Protein AF-A0A5J4WTI1-F1 (afdb_monomer)

InterPro domains:
  IPR036188 FAD/NAD(P)-binding domain superfamily [SSF51905] (43-117)
  IPR038884 Cilia- and flagella-associated protein 61 [PTHR21178] (52-198)

Radius of gyration: 22.86 Å; Cα contacts (8 Å, |Δi|>4): 244; chains: 1; bounding box: 38×46×85 Å

Foldseek 3Di:
DVVVVVVVVVVVVVVVVVVVVVVVVVVVVVVVVVCDQDVPRDPPPLLFPQALQVAAPVNVVVVPLVVQAAEDAFDFQDQDLVQQWTQTPVRDTDHAPAEEEEAEPPPVSVVVNCPDPPPPPPPPCCVSNYAYDHHSVSSVVVVCLQPQPPDPVRAHNDNDPQGAYEYEHDASRSVSVSSVVVSVNHSHRYYYHYHDDDPPPPVCCVRVCSNCVRVVVVVVVVPD

Structure (mmCIF, N/CA/C/O backbone):
data_AF-A0A5J4WTI1-F1
#
_entry.id   AF-A0A5J4WTI1-F1
#
loop_
_atom_site.group_PDB
_atom_site.id
_atom_site.type_symbol
_atom_site.label_atom_id
_atom_site.label_alt_id
_atom_site.label_comp_id
_atom_site.label_asym_id
_atom_site.label_entity_id
_atom_site.label_seq_id
_atom_site.pdbx_PDB_ins_code
_atom_site.Cartn_x
_atom_site.Cartn_y
_atom_site.Cartn_z
_atom_site.occupancy
_atom_site.B_iso_or_equiv
_atom_site.auth_seq_id
_atom_site.auth_comp_id
_atom_site.auth_asym_id
_atom_site.auth_atom_id
_atom_site.pdbx_PDB_model_num
ATOM 1 N N . MET A 1 1 ? -7.468 -1.102 63.800 1.00 55.72 1 MET A N 1
ATOM 2 C CA . MET A 1 1 ? -6.526 -1.456 62.708 1.00 55.72 1 MET A CA 1
ATOM 3 C C . MET A 1 1 ? -7.115 -1.406 61.289 1.00 55.72 1 MET A C 1
ATOM 5 O O . MET A 1 1 ? -6.365 -1.078 60.384 1.00 55.72 1 MET A O 1
ATOM 9 N N . LYS A 1 2 ? -8.419 -1.643 61.047 1.00 52.28 2 LYS A N 1
ATOM 10 C CA . LYS A 1 2 ? -8.999 -1.609 59.679 1.00 52.28 2 LYS A CA 1
ATOM 11 C C . LYS A 1 2 ? -9.048 -0.222 58.999 1.00 52.28 2 LYS A C 1
ATOM 13 O O . LYS A 1 2 ? -8.965 -0.162 57.779 1.00 52.28 2 LYS A O 1
ATOM 18 N N . LEU A 1 3 ? -9.111 0.884 59.752 1.00 55.06 3 LEU A N 1
ATOM 19 C CA . LEU A 1 3 ? -9.149 2.238 59.166 1.00 55.06 3 LEU A CA 1
ATOM 20 C C . LEU A 1 3 ? -7.822 2.702 58.533 1.00 55.06 3 LEU A C 1
ATOM 22 O O . LEU A 1 3 ? -7.843 3.533 57.631 1.00 55.06 3 LEU A O 1
ATOM 26 N N . PHE A 1 4 ? -6.674 2.152 58.943 1.00 52.66 4 PHE A N 1
ATOM 27 C CA . PHE A 1 4 ? -5.374 2.559 58.388 1.00 52.66 4 PHE A CA 1
ATOM 28 C C . PHE A 1 4 ? -5.123 2.003 56.976 1.00 52.66 4 PHE A C 1
ATOM 30 O O . PHE A 1 4 ? -4.506 2.673 56.151 1.00 52.66 4 PHE A O 1
ATOM 37 N N . ALA A 1 5 ? -5.655 0.817 56.661 1.00 54.22 5 ALA A N 1
ATOM 38 C CA . ALA A 1 5 ? -5.442 0.172 55.364 1.00 54.22 5 ALA A CA 1
ATOM 39 C C . ALA A 1 5 ? -6.155 0.900 54.206 1.00 54.22 5 ALA A C 1
ATOM 41 O O . ALA A 1 5 ? -5.614 0.994 53.107 1.00 54.22 5 ALA A O 1
ATOM 42 N N . VAL A 1 6 ? -7.342 1.467 54.452 1.00 63.22 6 VAL A N 1
ATOM 43 C CA . VAL A 1 6 ? -8.132 2.158 53.414 1.00 63.22 6 VAL A CA 1
ATOM 44 C C . VAL A 1 6 ? -7.485 3.487 53.009 1.00 63.22 6 VAL A C 1
ATOM 46 O O . VAL A 1 6 ? -7.422 3.810 51.823 1.00 63.22 6 VAL A O 1
ATOM 49 N N . SER A 1 7 ? -6.932 4.224 53.978 1.00 58.78 7 SER A N 1
ATOM 50 C CA . SER A 1 7 ? -6.234 5.492 53.722 1.00 58.78 7 SER A CA 1
ATOM 51 C C . SER A 1 7 ? -4.953 5.287 52.898 1.00 58.78 7 SER A C 1
ATOM 53 O O . SER A 1 7 ? -4.684 6.027 51.950 1.00 58.78 7 SER A O 1
ATOM 55 N N . PHE A 1 8 ? -4.206 4.215 53.177 1.00 58.69 8 PHE A N 1
ATOM 56 C CA . PHE A 1 8 ? -2.965 3.905 52.466 1.00 58.69 8 PHE A CA 1
ATOM 57 C C . PHE A 1 8 ? -3.200 3.550 50.985 1.00 58.69 8 PHE A C 1
ATOM 59 O O . PHE A 1 8 ? -2.476 4.020 50.107 1.00 58.69 8 PHE A O 1
ATOM 66 N N . ILE A 1 9 ? -4.264 2.797 50.678 1.00 61.47 9 ILE A N 1
ATOM 67 C CA . ILE A 1 9 ? -4.616 2.413 49.298 1.00 61.47 9 ILE A CA 1
ATOM 68 C C . ILE A 1 9 ? -5.052 3.632 48.467 1.00 61.47 9 ILE A C 1
ATOM 70 O O . ILE A 1 9 ? -4.666 3.760 47.301 1.00 61.47 9 ILE A O 1
ATOM 74 N N . ALA A 1 10 ? -5.818 4.555 49.059 1.00 64.12 10 ALA A N 1
ATOM 75 C CA . ALA A 1 10 ? -6.219 5.793 48.389 1.00 64.12 10 ALA A CA 1
ATOM 76 C C . ALA A 1 10 ? -5.007 6.692 48.089 1.00 64.12 10 ALA A C 1
ATOM 78 O O . ALA A 1 10 ? -4.895 7.248 46.991 1.00 64.12 10 ALA A O 1
ATOM 79 N N . HIS A 1 11 ? -4.059 6.776 49.026 1.00 60.59 11 HIS A N 1
ATOM 80 C CA . HIS A 1 11 ? -2.847 7.563 48.835 1.00 60.59 11 HIS A CA 1
ATOM 81 C C . HIS A 1 11 ? -1.935 6.972 47.747 1.00 60.59 11 HIS A C 1
ATOM 83 O O . HIS A 1 11 ? -1.408 7.720 46.920 1.00 60.59 11 HIS A O 1
ATOM 89 N N . PHE A 1 12 ? -1.823 5.642 47.679 1.00 62.34 12 PHE A N 1
ATOM 90 C CA . PHE A 1 12 ? -1.016 4.947 46.673 1.00 62.34 12 PHE A CA 1
ATOM 91 C C . PHE A 1 12 ? -1.581 5.100 45.251 1.00 62.34 12 PHE A C 1
ATOM 93 O O . PHE A 1 12 ? -0.829 5.366 44.311 1.00 62.34 12 PHE A O 1
ATOM 100 N N . LYS A 1 13 ? -2.912 5.033 45.076 1.00 62.72 13 LYS A N 1
ATOM 101 C CA . LYS A 1 13 ? -3.560 5.319 43.777 1.00 62.72 13 LYS A CA 1
ATOM 102 C C . LYS A 1 13 ? -3.281 6.743 43.293 1.00 62.72 13 LYS A C 1
ATOM 104 O O . LYS A 1 13 ? -3.030 6.942 42.105 1.00 62.72 13 LYS A O 1
ATOM 109 N N . ARG A 1 14 ? -3.284 7.722 44.203 1.00 70.56 14 ARG A N 1
ATOM 110 C CA . ARG A 1 14 ? -2.997 9.125 43.871 1.00 70.56 14 ARG A CA 1
ATOM 111 C C . ARG A 1 14 ? -1.543 9.322 43.438 1.00 70.56 14 ARG A C 1
ATOM 113 O O . ARG A 1 14 ? -1.305 9.994 42.441 1.00 70.56 14 ARG A O 1
ATOM 120 N N . ILE A 1 15 ? -0.593 8.687 44.126 1.00 72.31 15 ILE A N 1
ATOM 121 C CA . ILE A 1 15 ? 0.835 8.746 43.770 1.00 72.31 15 ILE A CA 1
ATOM 122 C C . ILE A 1 15 ? 1.085 8.086 42.408 1.00 72.31 15 ILE A C 1
ATOM 124 O O . ILE A 1 15 ? 1.773 8.665 41.572 1.00 72.31 15 ILE A O 1
ATOM 128 N N . ARG A 1 16 ? 0.468 6.929 42.135 1.00 72.00 16 ARG A N 1
ATOM 129 C CA . ARG A 1 16 ? 0.609 6.237 40.843 1.00 72.00 16 ARG A CA 1
ATOM 130 C C . ARG A 1 16 ? 0.094 7.074 39.667 1.00 72.00 16 ARG A C 1
ATOM 132 O O . ARG A 1 16 ? 0.751 7.122 38.634 1.00 72.00 16 ARG A O 1
ATOM 139 N N . ASN A 1 17 ? -1.039 7.761 39.829 1.00 66.31 17 ASN A N 1
ATOM 140 C CA . ASN A 1 17 ? -1.573 8.636 38.780 1.00 66.31 17 ASN A CA 1
ATOM 141 C C . ASN A 1 17 ? -0.690 9.868 38.539 1.00 66.31 17 ASN A C 1
ATOM 143 O O . ASN A 1 17 ? -0.512 10.258 37.391 1.00 66.31 17 ASN A O 1
ATOM 147 N N . ILE A 1 18 ? -0.097 10.445 39.590 1.00 77.44 18 ILE A N 1
ATOM 148 C CA . ILE A 1 18 ? 0.853 11.561 39.453 1.00 77.44 18 ILE A CA 1
ATOM 149 C C . ILE A 1 18 ? 2.125 11.100 38.729 1.00 77.44 18 ILE A C 1
ATOM 151 O O . ILE A 1 18 ? 2.623 11.807 37.856 1.00 77.44 18 ILE A O 1
ATOM 155 N N . LEU A 1 19 ? 2.624 9.899 39.042 1.00 74.00 19 LEU A N 1
ATOM 156 C CA . LEU A 1 19 ? 3.812 9.343 38.394 1.00 74.00 19 LEU A CA 1
ATOM 157 C C . LEU A 1 19 ? 3.571 9.075 36.899 1.00 74.00 19 LEU A C 1
ATOM 159 O O . LEU A 1 19 ? 4.402 9.437 36.073 1.00 74.00 19 LEU A O 1
ATOM 163 N N . LEU A 1 20 ? 2.412 8.505 36.549 1.00 73.31 20 LEU A N 1
ATOM 164 C CA . LEU A 1 20 ? 2.016 8.261 35.157 1.00 73.31 20 LEU A CA 1
ATOM 165 C C . LEU A 1 20 ? 1.864 9.567 34.365 1.00 73.31 20 LEU A C 1
ATOM 167 O O . LEU A 1 20 ? 2.371 9.658 33.250 1.00 73.31 20 LEU A O 1
ATOM 171 N N . TYR A 1 21 ? 1.244 10.594 34.953 1.00 69.44 21 TYR A N 1
ATOM 172 C CA . TYR A 1 21 ? 1.140 11.914 34.322 1.00 69.44 21 TYR A CA 1
ATOM 173 C C . TYR A 1 21 ? 2.506 12.576 34.124 1.00 69.44 21 TYR A C 1
ATOM 175 O O . TYR A 1 21 ? 2.753 13.163 33.075 1.00 69.44 21 TYR A O 1
ATOM 183 N N . SER A 1 22 ? 3.407 12.457 35.102 1.00 65.56 22 SER A N 1
ATOM 184 C CA . SER A 1 22 ? 4.762 13.009 35.005 1.00 65.56 22 SER A CA 1
ATOM 185 C C . SER A 1 22 ? 5.573 12.336 33.892 1.00 65.56 22 SER A C 1
ATOM 187 O O . SER A 1 22 ? 6.212 13.021 33.099 1.00 65.56 22 SER A O 1
ATOM 189 N N . ILE A 1 23 ? 5.480 11.006 33.763 1.00 71.12 23 ILE A N 1
ATOM 190 C CA . ILE A 1 23 ? 6.135 10.250 32.682 1.00 71.12 23 ILE A CA 1
ATOM 191 C C . ILE A 1 23 ? 5.556 10.641 31.317 1.00 71.12 23 ILE A C 1
ATOM 193 O O . ILE A 1 23 ? 6.313 10.866 30.377 1.00 71.12 23 ILE A O 1
ATOM 197 N N . PHE A 1 24 ? 4.233 10.785 31.208 1.00 62.81 24 PHE A N 1
ATOM 198 C CA . PHE A 1 24 ? 3.580 11.185 29.960 1.00 62.81 24 PHE A CA 1
ATOM 199 C C . PHE A 1 24 ? 3.983 12.606 29.526 1.00 62.81 24 PHE A C 1
ATOM 201 O O . PHE A 1 24 ? 4.345 12.824 28.372 1.00 62.81 24 PHE A O 1
ATOM 208 N N . ILE A 1 25 ? 4.027 13.557 30.465 1.00 68.75 25 ILE A N 1
ATOM 209 C CA . ILE A 1 25 ? 4.510 14.926 30.221 1.00 68.75 25 ILE A CA 1
ATOM 210 C C . ILE A 1 25 ? 5.994 14.927 29.835 1.00 68.75 25 ILE A C 1
ATOM 212 O O . ILE A 1 25 ? 6.393 15.674 28.945 1.00 68.75 25 ILE A O 1
ATOM 216 N N . PHE A 1 26 ? 6.812 14.074 30.454 1.00 63.19 26 PHE A N 1
ATOM 217 C CA . PHE A 1 26 ? 8.233 13.958 30.136 1.00 63.19 26 PHE A CA 1
ATOM 218 C C . PHE A 1 26 ? 8.473 13.375 28.736 1.00 63.19 26 PHE A C 1
ATOM 220 O O . PHE A 1 26 ? 9.350 13.862 28.033 1.00 63.19 26 PHE A O 1
ATOM 227 N N . ILE A 1 27 ? 7.666 12.405 28.288 1.00 58.34 27 ILE A N 1
ATOM 228 C CA . ILE A 1 27 ? 7.726 11.846 26.923 1.00 58.34 27 ILE A CA 1
ATOM 229 C C . ILE A 1 27 ? 7.316 12.893 25.876 1.00 58.34 27 ILE A C 1
ATOM 231 O O . ILE A 1 27 ? 7.974 13.004 24.840 1.00 58.34 27 ILE A O 1
ATOM 235 N N . ILE A 1 28 ? 6.282 13.696 26.158 1.00 56.50 28 ILE A N 1
ATOM 236 C CA . ILE A 1 28 ? 5.865 14.814 25.294 1.00 56.50 28 ILE A CA 1
ATOM 237 C C . ILE A 1 28 ? 6.954 15.894 25.245 1.00 56.50 28 ILE A C 1
ATOM 239 O O . ILE A 1 28 ? 7.288 16.391 24.173 1.00 56.50 28 ILE A O 1
ATOM 243 N N . LEU A 1 29 ? 7.561 16.229 26.387 1.00 53.62 29 LEU A N 1
ATOM 244 C CA . LEU A 1 29 ? 8.670 17.182 26.448 1.00 53.62 29 LEU A CA 1
ATOM 245 C C . LEU A 1 29 ? 9.920 16.666 25.730 1.00 53.62 29 LEU A C 1
ATOM 247 O O . LEU A 1 29 ? 10.574 17.457 25.061 1.00 53.62 29 LEU A O 1
ATOM 251 N N . LEU A 1 30 ? 10.234 15.370 25.803 1.00 54.16 30 LEU A N 1
ATOM 252 C CA . LEU A 1 30 ? 11.344 14.764 25.056 1.00 54.16 30 LEU A CA 1
ATOM 253 C C . LEU A 1 30 ? 11.103 14.767 23.545 1.00 54.16 30 LEU A C 1
ATOM 255 O O . LEU A 1 30 ? 12.045 15.013 22.794 1.00 54.16 30 LEU A O 1
ATOM 259 N N . HIS A 1 31 ? 9.857 14.566 23.105 1.00 45.59 31 HIS A N 1
ATOM 260 C CA . HIS A 1 31 ? 9.476 14.754 21.703 1.00 45.59 31 HIS A CA 1
ATOM 261 C C . HIS A 1 31 ? 9.643 16.214 21.257 1.00 45.59 31 HIS A C 1
ATOM 263 O O . HIS A 1 31 ? 10.137 16.464 20.161 1.00 45.59 31 HIS A O 1
ATOM 269 N N . SER A 1 32 ? 9.313 17.182 22.117 1.00 42.38 32 SER A N 1
ATOM 270 C CA . SER A 1 32 ? 9.473 18.613 21.814 1.00 42.38 32 SER A CA 1
ATOM 271 C C . SER A 1 32 ? 10.921 19.117 21.904 1.00 42.38 32 SER A C 1
ATOM 273 O O . SER A 1 32 ? 11.275 20.069 21.215 1.00 42.38 32 SER A O 1
ATOM 275 N N . LEU A 1 33 ? 11.783 18.500 22.721 1.00 41.88 33 LEU A N 1
ATOM 276 C CA . LEU A 1 33 ? 13.175 18.936 22.926 1.00 41.88 33 LEU A CA 1
ATOM 277 C C . LEU A 1 33 ? 14.153 18.475 21.836 1.00 41.88 33 LEU A C 1
ATOM 279 O O . LEU A 1 33 ? 15.247 19.029 21.745 1.00 41.88 33 LEU A O 1
ATOM 283 N N . PHE A 1 34 ? 13.770 17.524 20.980 1.00 38.88 34 PHE A N 1
ATOM 284 C CA . PHE A 1 34 ? 14.544 17.195 19.775 1.00 38.88 34 PHE A CA 1
ATOM 285 C C . PHE A 1 34 ? 14.289 18.154 18.600 1.00 38.88 34 PHE A C 1
ATOM 287 O O . PHE A 1 34 ? 14.937 18.044 17.560 1.00 38.88 34 PHE A O 1
ATOM 294 N N . VAL A 1 35 ? 13.413 19.146 18.783 1.00 37.59 35 VAL A N 1
ATOM 295 C CA . VAL A 1 35 ? 13.190 20.237 17.831 1.00 37.59 35 VAL A CA 1
ATOM 296 C C . VAL A 1 35 ? 14.007 21.454 18.278 1.00 37.59 35 VAL A C 1
ATOM 298 O O . VAL A 1 35 ? 13.487 22.422 18.826 1.00 37.59 35 VAL A O 1
ATOM 301 N N . ILE A 1 36 ? 15.327 21.405 18.081 1.00 34.72 36 ILE A N 1
ATOM 302 C CA . ILE A 1 36 ? 16.174 22.601 18.196 1.00 34.72 36 ILE A CA 1
ATOM 303 C C . ILE A 1 36 ? 15.804 23.528 17.025 1.00 34.72 36 ILE A C 1
ATOM 305 O O . ILE A 1 36 ? 15.928 23.104 15.873 1.00 34.72 36 ILE A O 1
ATOM 309 N N . PRO A 1 37 ? 15.373 24.782 17.259 1.00 32.91 37 PRO A N 1
ATOM 310 C CA . PRO A 1 37 ? 15.092 25.710 16.178 1.00 32.91 37 PRO A CA 1
ATOM 311 C C . PRO A 1 37 ? 16.424 26.175 15.588 1.00 32.91 37 PRO A C 1
ATOM 313 O O . PRO A 1 37 ? 17.099 27.053 16.129 1.00 32.91 37 PRO A O 1
ATOM 316 N N . THR A 1 38 ? 16.839 25.580 14.474 1.00 40.69 38 THR A N 1
ATOM 317 C CA . THR A 1 38 ? 17.861 26.194 13.630 1.00 40.69 38 THR A CA 1
ATOM 318 C C . THR A 1 38 ? 17.281 27.480 13.024 1.00 40.69 38 THR A C 1
ATOM 320 O O . THR A 1 38 ? 16.127 27.485 12.598 1.00 40.69 38 THR A O 1
ATOM 323 N N . PRO A 1 39 ? 18.049 28.584 12.942 1.00 43.69 39 PRO A N 1
ATOM 324 C CA . PRO A 1 39 ? 17.570 29.875 12.422 1.00 43.69 39 PRO A CA 1
ATOM 325 C C . PRO A 1 39 ? 17.225 29.856 10.920 1.00 43.69 39 PRO A C 1
ATOM 327 O O . PRO A 1 39 ? 16.674 30.816 10.393 1.00 43.69 39 PRO A O 1
ATOM 330 N N . PHE A 1 40 ? 17.495 28.739 10.248 1.00 49.25 40 PHE A N 1
ATOM 331 C CA . PHE A 1 40 ? 16.824 28.325 9.025 1.00 49.25 40 PHE A CA 1
ATOM 332 C C . PHE A 1 40 ? 15.962 27.126 9.405 1.00 49.25 40 PHE A C 1
ATOM 334 O O . PHE A 1 40 ? 16.493 26.029 9.594 1.00 49.25 40 PHE A O 1
ATOM 341 N N . GLY A 1 41 ? 14.666 27.348 9.625 1.00 36.72 41 GLY A N 1
ATOM 342 C CA . GLY A 1 41 ? 13.755 26.254 9.943 1.00 36.72 41 GLY A CA 1
ATOM 343 C C . GLY A 1 41 ? 13.814 25.228 8.808 1.00 36.72 41 GLY A C 1
ATOM 344 O O . GLY A 1 41 ? 13.730 25.644 7.646 1.00 36.72 41 GLY A O 1
ATOM 345 N N . PRO A 1 42 ? 14.008 23.924 9.086 1.00 37.78 42 PRO A N 1
ATOM 346 C CA . PRO A 1 42 ? 13.814 22.928 8.046 1.00 37.78 42 PRO A CA 1
ATOM 347 C C . PRO A 1 42 ? 12.406 23.148 7.477 1.00 37.78 42 PRO A C 1
ATOM 349 O O . PRO A 1 42 ? 11.497 23.454 8.258 1.00 37.78 42 PRO A O 1
ATOM 352 N N . PRO A 1 43 ? 12.213 23.072 6.146 1.00 44.88 43 PRO A N 1
ATOM 353 C CA . PRO A 1 43 ? 10.866 23.066 5.595 1.00 44.88 43 PRO A CA 1
ATOM 354 C C . PRO A 1 43 ? 10.065 22.047 6.402 1.00 44.88 43 PRO A C 1
ATOM 356 O O . PRO A 1 43 ? 10.585 20.960 6.667 1.00 44.88 43 PRO A O 1
ATOM 359 N N . GLU A 1 44 ? 8.883 22.466 6.867 1.00 47.69 44 GLU A N 1
ATOM 360 C CA . GLU A 1 44 ? 7.904 21.640 7.579 1.00 47.69 44 GLU A CA 1
ATOM 361 C C . GLU A 1 44 ? 8.042 20.197 7.085 1.00 47.69 44 GLU A C 1
ATOM 363 O O . GLU A 1 44 ? 7.982 20.017 5.862 1.00 47.69 44 GLU A O 1
ATOM 368 N N . PRO A 1 45 ? 8.396 19.221 7.953 1.00 48.16 45 PRO A N 1
ATOM 369 C CA . PRO A 1 45 ? 8.805 17.902 7.496 1.00 48.16 45 PRO A CA 1
ATOM 370 C C . PRO A 1 45 ? 7.694 17.386 6.602 1.00 48.16 45 PRO A C 1
ATOM 372 O O . PRO A 1 45 ? 6.581 17.146 7.065 1.00 48.16 45 PRO A O 1
ATOM 375 N N . ALA A 1 46 ? 7.974 17.341 5.299 1.00 55.66 46 ALA A N 1
ATOM 376 C CA . ALA A 1 46 ? 6.974 16.962 4.331 1.00 55.66 46 ALA A CA 1
ATOM 377 C C . ALA A 1 46 ? 6.520 15.564 4.744 1.00 55.66 46 ALA A C 1
ATOM 379 O O . ALA A 1 46 ? 7.336 14.643 4.761 1.00 55.66 46 ALA A O 1
ATOM 380 N N . LEU A 1 47 ? 5.245 15.427 5.128 1.00 61.09 47 LEU A N 1
ATOM 381 C CA . LEU A 1 47 ? 4.681 14.152 5.587 1.00 61.09 47 LEU A CA 1
ATOM 382 C C . LEU A 1 47 ? 4.922 13.029 4.575 1.00 61.09 47 LEU A C 1
ATOM 384 O O . LEU A 1 47 ? 4.951 11.857 4.924 1.00 61.09 47 LEU A O 1
ATOM 388 N N . PHE A 1 48 ? 5.113 13.393 3.312 1.00 63.84 48 PHE A N 1
ATOM 389 C CA . PHE A 1 48 ? 5.337 12.469 2.223 1.00 63.84 48 PHE A CA 1
ATOM 390 C C . PHE A 1 48 ? 6.757 12.619 1.684 1.00 63.84 48 PHE A C 1
ATOM 392 O O . PHE A 1 48 ? 7.284 13.724 1.532 1.00 63.84 48 PHE A O 1
ATOM 399 N N . ILE A 1 49 ? 7.367 11.488 1.334 1.00 64.38 49 ILE A N 1
ATOM 400 C CA . ILE A 1 49 ? 8.657 11.440 0.654 1.00 64.38 49 ILE A CA 1
ATOM 401 C C . ILE A 1 49 ? 8.414 11.846 -0.805 1.00 64.38 49 ILE A C 1
ATOM 403 O O . ILE A 1 49 ? 8.061 11.032 -1.655 1.00 64.38 49 ILE A O 1
ATOM 407 N N . VAL A 1 50 ? 8.547 13.144 -1.088 1.00 56.72 50 VAL A N 1
ATOM 408 C CA . VAL A 1 50 ? 8.300 13.709 -2.430 1.00 56.72 50 VAL A CA 1
ATOM 409 C C . VAL A 1 50 ? 9.510 13.544 -3.360 1.00 56.72 50 VAL A C 1
ATOM 411 O O . VAL A 1 50 ? 9.354 13.539 -4.576 1.00 56.72 50 VAL A O 1
ATOM 414 N N . ASN A 1 51 ? 10.720 13.411 -2.804 1.00 62.25 51 ASN A N 1
ATOM 415 C CA . ASN A 1 51 ? 11.967 13.355 -3.569 1.00 62.25 51 ASN A CA 1
ATOM 416 C C . ASN A 1 51 ? 12.793 12.126 -3.180 1.00 62.25 51 ASN A C 1
ATOM 418 O O . ASN A 1 51 ? 13.325 12.050 -2.068 1.00 62.25 51 ASN A O 1
ATOM 422 N N . SER A 1 52 ? 12.929 11.196 -4.120 1.00 58.16 52 SER A N 1
ATOM 423 C CA . SER A 1 52 ? 13.632 9.928 -3.967 1.00 58.16 52 SER A CA 1
ATOM 424 C C . SER A 1 52 ? 15.134 10.099 -3.759 1.00 58.16 52 SER A C 1
ATOM 426 O O . SER A 1 52 ? 15.752 9.298 -3.066 1.00 58.16 52 SER A O 1
ATOM 428 N N . CYS A 1 53 ? 15.711 11.183 -4.287 1.00 55.97 53 CYS A N 1
ATOM 429 C CA . CYS A 1 53 ? 17.157 11.430 -4.321 1.00 55.97 53 CYS A CA 1
ATOM 430 C C . CYS A 1 53 ? 17.826 11.604 -2.948 1.00 55.97 53 CYS A C 1
ATOM 432 O O . CYS A 1 53 ? 19.040 11.774 -2.879 1.00 55.97 53 CYS A O 1
ATOM 434 N N . ASN A 1 54 ? 17.046 11.646 -1.868 1.00 61.16 54 ASN A N 1
ATOM 435 C CA . ASN A 1 54 ? 17.552 11.836 -0.510 1.00 61.16 54 ASN A CA 1
ATOM 436 C C . ASN A 1 54 ? 17.550 10.538 0.315 1.00 61.16 54 ASN A C 1
ATOM 438 O O . ASN A 1 54 ? 18.022 10.551 1.451 1.00 61.16 54 ASN A O 1
ATOM 442 N N . TYR A 1 55 ? 17.013 9.438 -0.220 1.00 63.41 55 TYR A N 1
ATOM 443 C CA . TYR A 1 55 ? 16.785 8.210 0.537 1.00 63.41 55 TYR A CA 1
ATOM 444 C C . TYR A 1 55 ? 17.516 7.040 -0.108 1.00 63.41 55 TYR A C 1
ATOM 446 O O . TYR A 1 55 ? 17.252 6.665 -1.246 1.00 63.41 55 TYR A O 1
ATOM 454 N N . THR A 1 56 ? 18.426 6.437 0.652 1.00 67.44 56 THR A N 1
ATOM 455 C CA . THR A 1 56 ? 19.113 5.210 0.236 1.00 67.44 56 THR A CA 1
ATOM 456 C C . THR A 1 56 ? 18.299 3.980 0.637 1.00 67.44 56 THR A C 1
ATOM 458 O O . THR A 1 56 ? 17.472 4.048 1.549 1.00 67.44 56 THR A O 1
ATOM 461 N N . ALA A 1 57 ? 18.574 2.824 0.028 1.00 66.69 57 ALA A N 1
ATOM 462 C CA . ALA A 1 57 ? 17.989 1.552 0.460 1.00 66.69 57 ALA A CA 1
ATOM 463 C C . ALA A 1 57 ? 18.246 1.271 1.955 1.00 66.69 57 ALA A C 1
ATOM 465 O O . ALA A 1 57 ? 17.358 0.787 2.651 1.00 66.69 57 ALA A O 1
ATOM 466 N N . ALA A 1 58 ? 19.420 1.653 2.472 1.00 71.62 58 ALA A N 1
ATOM 467 C CA . ALA A 1 58 ? 19.741 1.563 3.896 1.00 71.62 58 ALA A CA 1
ATOM 468 C C . ALA A 1 58 ? 18.871 2.500 4.750 1.00 71.62 58 ALA A C 1
ATOM 470 O O . ALA A 1 58 ? 18.406 2.102 5.815 1.00 71.62 58 ALA A O 1
ATOM 471 N N . THR A 1 59 ? 18.603 3.718 4.266 1.00 72.19 59 THR A N 1
ATOM 472 C CA . THR A 1 59 ? 17.667 4.648 4.915 1.00 72.19 59 THR A CA 1
ATOM 473 C C . THR A 1 59 ? 16.275 4.034 4.997 1.00 72.19 59 THR A C 1
ATOM 475 O O . THR A 1 59 ? 15.666 4.089 6.057 1.00 72.19 59 THR A O 1
ATOM 478 N N . LEU A 1 60 ? 15.798 3.402 3.918 1.00 73.19 60 LEU A N 1
ATOM 479 C CA . LEU A 1 60 ? 14.489 2.743 3.894 1.00 73.19 60 LEU A CA 1
ATOM 480 C C . LEU A 1 60 ? 14.420 1.505 4.781 1.00 73.19 60 LEU A C 1
ATOM 482 O O . LEU A 1 60 ? 13.429 1.316 5.478 1.00 73.19 60 LEU A O 1
ATOM 486 N N . ALA A 1 61 ? 15.469 0.685 4.794 1.00 74.62 61 ALA A N 1
ATOM 487 C CA . ALA A 1 61 ? 15.564 -0.455 5.699 1.00 74.62 61 ALA A CA 1
ATOM 488 C C . ALA A 1 61 ? 15.535 -0.004 7.170 1.00 74.62 61 ALA A C 1
ATOM 490 O O . ALA A 1 61 ? 14.893 -0.640 8.002 1.00 74.62 61 ALA A O 1
ATOM 491 N N . GLY A 1 62 ? 16.164 1.137 7.472 1.00 79.56 62 GLY A N 1
ATOM 492 C CA . GLY A 1 62 ? 16.139 1.762 8.793 1.00 79.56 62 GLY A CA 1
ATOM 493 C C . GLY A 1 62 ? 14.787 2.351 9.207 1.00 79.56 62 GLY A C 1
ATOM 494 O O . GLY A 1 62 ? 14.619 2.657 10.382 1.00 79.56 62 GLY A O 1
ATOM 495 N N . LEU A 1 63 ? 13.819 2.494 8.290 1.00 77.88 63 LEU A N 1
ATOM 496 C CA . LEU A 1 63 ? 12.453 2.910 8.640 1.00 77.88 63 LEU A CA 1
ATOM 497 C C . LEU A 1 63 ? 11.677 1.802 9.355 1.00 77.88 63 LEU A C 1
ATOM 499 O O . LEU A 1 63 ? 10.643 2.089 9.950 1.00 77.88 63 LEU A O 1
ATOM 503 N N . GLU A 1 64 ? 12.152 0.552 9.267 1.00 83.06 64 GLU A N 1
ATOM 504 C CA . GLU A 1 64 ? 11.548 -0.617 9.913 1.00 83.06 64 GLU A CA 1
ATOM 505 C C . GLU A 1 64 ? 10.025 -0.689 9.705 1.00 83.06 64 GLU A C 1
ATOM 507 O O . GLU A 1 64 ? 9.285 -1.047 10.616 1.00 83.06 64 GLU A O 1
ATOM 512 N N . LEU A 1 65 ? 9.544 -0.354 8.500 1.00 82.00 65 LEU A N 1
ATOM 513 C CA . LEU A 1 65 ? 8.110 -0.303 8.180 1.00 82.00 65 LEU A CA 1
ATOM 514 C C . LEU A 1 65 ? 7.360 -1.582 8.558 1.00 82.00 65 LEU A C 1
ATOM 516 O O . LEU A 1 65 ? 6.221 -1.507 9.003 1.00 82.00 65 LEU A O 1
ATOM 520 N N . GLN A 1 66 ? 8.037 -2.725 8.464 1.00 82.75 66 GLN A N 1
ATOM 521 C CA . GLN A 1 66 ? 7.543 -4.045 8.863 1.00 82.75 66 GLN A CA 1
ATOM 522 C C . GLN A 1 66 ? 7.132 -4.137 10.341 1.00 82.75 66 GLN A C 1
ATOM 524 O O . GLN A 1 66 ?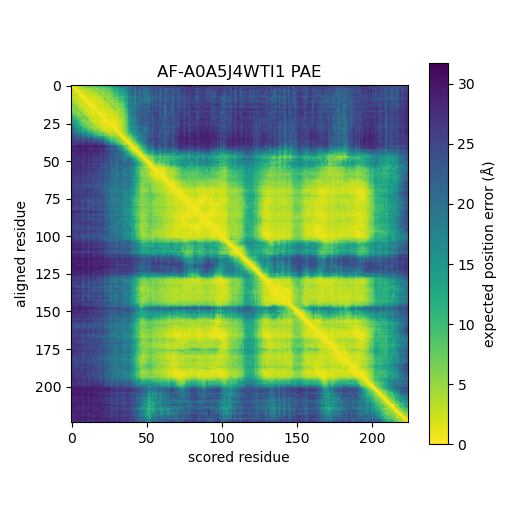 6.420 -5.058 10.725 1.00 82.75 66 GLN A O 1
ATOM 529 N N . ARG A 1 67 ? 7.586 -3.212 11.197 1.00 87.00 67 ARG A N 1
ATOM 530 C CA . ARG A 1 67 ? 7.156 -3.122 12.602 1.00 87.00 67 ARG A CA 1
ATOM 531 C C . ARG A 1 67 ? 5.818 -2.419 12.776 1.00 87.00 67 ARG A C 1
ATOM 533 O O . ARG A 1 67 ? 5.213 -2.549 13.835 1.00 87.00 67 ARG A O 1
ATOM 540 N N . TYR A 1 68 ? 5.398 -1.651 11.778 1.00 87.56 68 TYR A N 1
ATOM 541 C CA . TYR A 1 68 ? 4.196 -0.831 11.838 1.00 87.56 68 TYR A CA 1
ATOM 542 C C . TYR A 1 68 ? 3.108 -1.377 10.922 1.00 87.56 68 TYR A C 1
ATOM 544 O O . TYR A 1 68 ? 1.953 -1.407 11.317 1.00 87.56 68 TYR A O 1
ATOM 552 N N . ILE A 1 69 ? 3.463 -1.813 9.719 1.00 92.00 69 ILE A N 1
ATOM 553 C CA . ILE A 1 69 ? 2.511 -2.185 8.675 1.00 92.00 69 ILE A CA 1
ATOM 554 C C . ILE A 1 69 ? 2.783 -3.622 8.247 1.00 92.00 69 ILE A C 1
ATOM 556 O O . ILE A 1 69 ? 3.941 -4.028 8.114 1.00 92.00 69 ILE A O 1
ATOM 560 N N . GLU A 1 70 ? 1.714 -4.377 8.016 1.00 93.69 70 GLU A N 1
ATOM 561 C CA . GLU A 1 70 ? 1.811 -5.717 7.453 1.00 93.69 70 GLU A CA 1
ATOM 562 C C . GLU A 1 70 ? 2.234 -5.628 5.980 1.00 93.69 70 GLU A C 1
ATOM 564 O O . GLU A 1 70 ? 1.527 -5.075 5.134 1.00 93.69 70 GLU A O 1
ATOM 569 N N . GLU A 1 71 ? 3.431 -6.137 5.685 1.00 92.62 71 GLU A N 1
ATOM 570 C CA . GLU A 1 71 ? 3.964 -6.220 4.327 1.00 92.62 71 GLU A CA 1
ATOM 571 C C . GLU A 1 71 ? 3.597 -7.576 3.720 1.00 92.62 71 GLU A C 1
ATOM 573 O O . GLU A 1 71 ? 4.054 -8.620 4.187 1.00 92.62 71 GLU A O 1
ATOM 578 N N . ILE A 1 72 ? 2.800 -7.549 2.653 1.00 93.69 72 ILE A N 1
ATOM 579 C CA . ILE A 1 72 ? 2.410 -8.733 1.890 1.00 93.69 72 ILE A CA 1
ATOM 580 C C . ILE A 1 72 ? 3.230 -8.736 0.593 1.00 93.69 72 ILE A C 1
ATOM 582 O O . ILE A 1 72 ? 3.036 -7.862 -0.261 1.00 93.69 72 ILE A O 1
ATOM 586 N N . PRO A 1 73 ? 4.167 -9.680 0.404 1.00 92.56 73 PRO A N 1
ATOM 587 C CA . PRO A 1 73 ? 4.842 -9.821 -0.876 1.00 92.56 73 PRO A CA 1
ATOM 588 C C . PRO A 1 73 ? 3.830 -10.315 -1.914 1.00 92.56 73 PRO A C 1
ATOM 590 O O . PRO A 1 73 ? 3.205 -11.355 -1.728 1.00 92.56 73 PRO A O 1
ATOM 593 N N . GLY A 1 74 ? 3.662 -9.586 -3.015 1.00 91.19 74 GLY A N 1
ATOM 594 C CA . GLY A 1 74 ? 2.657 -9.955 -4.007 1.00 91.19 74 GLY A CA 1
ATOM 595 C C . GLY A 1 74 ? 2.681 -9.089 -5.255 1.00 91.19 74 GLY A C 1
ATOM 596 O O . GLY A 1 74 ? 2.825 -7.869 -5.190 1.00 91.19 74 GLY A O 1
ATOM 597 N N . VAL A 1 75 ? 2.527 -9.731 -6.412 1.00 90.00 75 VAL A N 1
ATOM 598 C CA . VAL A 1 75 ? 2.309 -9.043 -7.688 1.00 90.00 75 VAL A CA 1
ATOM 599 C C . VAL A 1 75 ? 0.808 -8.948 -7.913 1.00 90.00 75 VAL A C 1
ATOM 601 O O . VAL A 1 75 ? 0.136 -9.972 -7.980 1.00 90.00 75 VAL A O 1
ATOM 604 N N . VAL A 1 76 ? 0.283 -7.731 -8.034 1.00 90.56 76 VAL A N 1
ATOM 605 C CA . VAL A 1 76 ? -1.133 -7.505 -8.350 1.00 90.56 76 VAL A CA 1
ATOM 606 C C . VAL A 1 76 ? -1.351 -7.798 -9.833 1.00 90.56 76 VAL A C 1
ATOM 608 O O . VAL A 1 76 ? -0.704 -7.198 -10.683 1.00 90.56 76 VAL A O 1
ATOM 611 N N . LEU A 1 77 ? -2.261 -8.709 -10.164 1.00 89.31 77 LEU A N 1
ATOM 612 C CA . LEU A 1 77 ? -2.652 -8.995 -11.546 1.00 89.31 77 LEU A CA 1
ATOM 613 C C . LEU A 1 77 ? -3.853 -8.163 -11.989 1.00 89.31 77 LEU A C 1
ATOM 615 O O . LEU A 1 77 ? -3.920 -7.753 -13.150 1.00 89.31 77 LEU A O 1
ATOM 619 N N . ASN A 1 78 ? -4.806 -7.937 -11.084 1.00 90.12 78 ASN A N 1
ATOM 620 C CA . ASN A 1 78 ? -6.039 -7.217 -11.377 1.00 90.12 78 ASN A CA 1
ATOM 621 C C . ASN A 1 78 ? -6.568 -6.466 -10.145 1.00 90.12 78 ASN A C 1
ATOM 623 O O . ASN A 1 78 ? -6.266 -6.827 -9.010 1.00 90.12 78 ASN A O 1
ATOM 627 N N . ILE A 1 79 ? -7.374 -5.434 -10.388 1.00 90.00 79 ILE A N 1
ATOM 628 C CA . ILE A 1 79 ? -8.066 -4.647 -9.364 1.00 90.00 79 ILE A CA 1
ATOM 629 C C . ILE A 1 79 ? -9.553 -4.693 -9.703 1.00 90.00 79 ILE A C 1
ATOM 631 O O . ILE A 1 79 ? -9.996 -4.035 -10.648 1.00 90.00 79 ILE A O 1
ATOM 635 N N . ASP A 1 80 ? -10.321 -5.481 -8.956 1.00 90.75 80 ASP A N 1
ATOM 636 C CA . ASP A 1 80 ? -11.774 -5.522 -9.082 1.00 90.75 80 ASP A CA 1
ATOM 637 C C . ASP A 1 80 ? -12.372 -4.390 -8.244 1.00 90.75 80 ASP A C 1
ATOM 639 O O . ASP A 1 80 ? -12.554 -4.514 -7.037 1.00 90.75 80 ASP A O 1
ATOM 643 N N . ARG A 1 81 ? -12.665 -3.254 -8.883 1.00 88.19 81 ARG A N 1
ATOM 644 C CA . ARG A 1 81 ? -13.255 -2.092 -8.198 1.00 88.19 81 ARG A CA 1
ATOM 645 C C . ARG A 1 81 ? -14.700 -2.315 -7.759 1.00 88.19 81 ARG A C 1
ATOM 647 O O . ARG A 1 81 ? -15.144 -1.640 -6.842 1.00 88.19 81 ARG A O 1
ATOM 654 N N . GLN A 1 82 ? -15.436 -3.224 -8.406 1.00 89.00 82 GLN A N 1
ATOM 655 C CA . GLN A 1 82 ? -16.831 -3.487 -8.036 1.00 89.00 82 GLN A CA 1
ATOM 656 C C . GLN A 1 82 ? -16.913 -4.247 -6.718 1.00 89.00 82 GLN A C 1
ATOM 658 O O . GLN A 1 82 ? -17.827 -4.014 -5.932 1.00 89.00 82 GLN A O 1
ATOM 663 N N . LYS A 1 83 ? -15.954 -5.147 -6.490 1.00 92.44 83 LYS A N 1
ATOM 664 C CA . LYS A 1 83 ? -15.816 -5.885 -5.230 1.00 92.44 83 LYS A CA 1
ATOM 665 C C . LYS A 1 83 ? -14.858 -5.234 -4.240 1.00 92.44 83 LYS A C 1
ATOM 667 O O . LYS A 1 83 ? -14.820 -5.651 -3.094 1.00 92.44 83 LYS A O 1
ATOM 672 N N . GLN A 1 84 ? -14.105 -4.237 -4.698 1.00 93.56 84 GLN A N 1
ATOM 673 C CA . GLN A 1 84 ? -13.010 -3.603 -3.972 1.00 93.56 84 GLN A CA 1
ATOM 674 C C . GLN A 1 84 ? -11.967 -4.629 -3.497 1.00 93.56 84 GLN A C 1
ATOM 676 O O . GLN A 1 84 ? -11.601 -4.70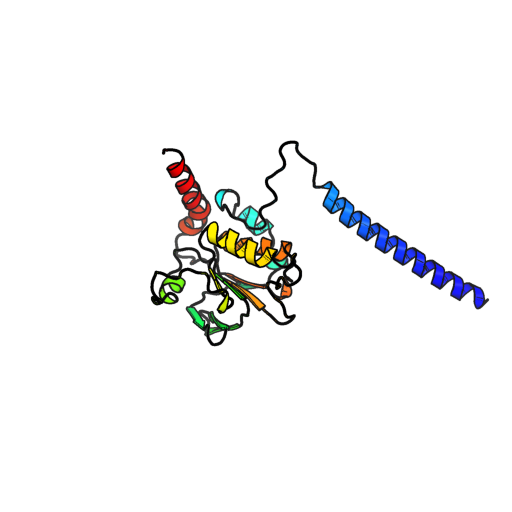5 -2.330 1.00 93.56 84 GLN A O 1
ATOM 681 N N . GLU A 1 85 ? -11.483 -5.442 -4.438 1.00 95.12 85 GLU A N 1
ATOM 682 C CA . GLU A 1 85 ? -10.508 -6.505 -4.186 1.00 95.12 85 GLU A CA 1
ATOM 683 C C . GLU A 1 85 ? -9.308 -6.395 -5.135 1.00 95.12 85 GLU A C 1
ATOM 685 O O . GLU A 1 85 ? -9.438 -6.134 -6.336 1.00 95.12 85 GLU A O 1
ATOM 690 N N . LEU A 1 86 ? -8.110 -6.623 -4.603 1.00 93.56 86 LEU A N 1
ATOM 691 C CA . LEU A 1 86 ? -6.901 -6.854 -5.386 1.00 93.56 86 LEU A CA 1
ATOM 692 C C . LEU A 1 86 ? -6.740 -8.346 -5.626 1.00 93.56 86 LEU A C 1
ATOM 694 O O . LEU A 1 86 ? -6.769 -9.129 -4.682 1.00 93.56 86 LEU A O 1
ATOM 698 N N . ILE A 1 87 ? -6.510 -8.731 -6.876 1.00 94.19 87 ILE A N 1
ATOM 699 C CA . ILE A 1 87 ? -6.223 -10.114 -7.253 1.00 94.19 87 ILE A CA 1
ATOM 700 C C . ILE A 1 87 ? -4.717 -10.232 -7.452 1.00 94.19 87 ILE A C 1
ATOM 702 O O . ILE A 1 87 ? -4.160 -9.596 -8.355 1.00 94.19 87 ILE A O 1
ATOM 706 N N . LEU A 1 88 ? -4.060 -11.023 -6.610 1.00 94.19 88 LEU A N 1
ATOM 707 C CA . LEU A 1 88 ? -2.621 -11.258 -6.670 1.00 94.19 88 LEU A CA 1
ATOM 708 C C . LEU A 1 88 ? -2.274 -12.421 -7.612 1.00 94.19 88 LEU A C 1
ATOM 710 O O . LEU A 1 88 ? -3.134 -13.165 -8.083 1.00 94.19 88 LEU A O 1
ATOM 714 N N . ALA A 1 89 ? -0.986 -12.562 -7.920 1.00 91.50 89 ALA A N 1
ATOM 715 C CA . ALA A 1 89 ? -0.479 -13.583 -8.834 1.00 91.50 89 ALA A CA 1
ATOM 716 C C . ALA A 1 89 ? -0.607 -15.022 -8.319 1.00 91.50 89 ALA A C 1
ATOM 718 O O . ALA A 1 89 ? -0.601 -15.950 -9.122 1.00 91.50 89 ALA A O 1
ATOM 719 N N . ASP A 1 90 ? -0.744 -15.203 -7.009 1.00 94.00 90 ASP A N 1
ATOM 720 C CA . ASP A 1 90 ? -1.043 -16.483 -6.363 1.00 94.00 90 ASP A CA 1
ATOM 721 C C . ASP A 1 90 ? -2.555 -16.762 -6.264 1.00 94.00 90 ASP A C 1
ATOM 723 O O . ASP A 1 90 ? -2.968 -17.649 -5.523 1.00 94.00 90 ASP A O 1
ATOM 727 N N . GLU A 1 91 ? -3.370 -16.000 -7.002 1.00 94.69 91 GLU A N 1
ATOM 728 C CA . GLU A 1 91 ? -4.838 -16.053 -7.013 1.00 94.69 91 GLU A CA 1
ATOM 729 C C . GLU A 1 91 ? -5.503 -15.615 -5.698 1.00 94.69 91 GLU A C 1
ATOM 731 O O . GLU A 1 91 ? -6.734 -15.654 -5.589 1.00 94.69 91 GLU A O 1
ATOM 736 N N . SER A 1 92 ? -4.729 -15.145 -4.712 1.00 96.69 92 SER A N 1
ATOM 737 C CA . SER A 1 92 ? -5.294 -14.570 -3.495 1.00 96.69 92 SER A CA 1
ATOM 738 C C . SER A 1 92 ? -6.016 -13.250 -3.781 1.00 96.69 92 SER A C 1
ATOM 740 O O . SER A 1 92 ? -5.691 -12.509 -4.716 1.00 96.69 92 SER A O 1
ATOM 742 N N . GLN A 1 93 ? -7.040 -12.981 -2.972 1.00 96.62 93 GLN A N 1
ATOM 743 C CA . GLN A 1 93 ? -7.883 -11.794 -3.063 1.00 96.62 93 GLN A CA 1
ATOM 744 C C . GLN A 1 93 ? -7.702 -10.976 -1.788 1.00 96.62 93 GLN A C 1
ATOM 746 O O . GLN A 1 93 ? -7.895 -11.497 -0.689 1.00 96.62 93 GLN A O 1
ATOM 751 N N . VAL A 1 94 ? -7.311 -9.712 -1.936 1.00 96.50 94 VAL A N 1
ATOM 752 C CA . VAL A 1 94 ? -7.107 -8.789 -0.814 1.00 96.50 94 VAL A CA 1
ATOM 753 C C . VAL A 1 94 ? -8.165 -7.689 -0.884 1.00 96.50 94 VAL A C 1
ATOM 755 O O . VAL A 1 94 ? -8.097 -6.870 -1.805 1.00 96.50 94 VAL A O 1
ATOM 758 N N . PRO A 1 95 ? -9.139 -7.654 0.043 1.00 96.56 95 PRO A N 1
ATOM 759 C CA . PRO A 1 95 ? -10.134 -6.590 0.081 1.00 96.56 95 PRO A CA 1
ATOM 760 C C . PRO A 1 95 ? -9.490 -5.254 0.467 1.00 96.56 95 PRO A C 1
ATOM 762 O O . PRO A 1 95 ? -8.479 -5.216 1.175 1.00 96.56 95 PRO A O 1
ATOM 765 N N . PHE A 1 96 ? -10.073 -4.155 0.000 1.00 95.25 96 PHE A N 1
ATOM 766 C CA . PHE A 1 96 ? -9.649 -2.804 0.345 1.00 95.25 96 PHE A CA 1
ATOM 767 C C . PHE A 1 96 ? -10.835 -1.843 0.398 1.00 95.25 96 PHE A C 1
ATOM 769 O O . PHE A 1 96 ? -11.730 -1.911 -0.431 1.00 95.25 96 PHE A O 1
ATOM 776 N N . ASP A 1 97 ? -10.781 -0.863 1.292 1.00 94.62 97 ASP A N 1
ATOM 777 C CA . ASP A 1 97 ? -11.726 0.262 1.314 1.00 94.62 97 ASP A CA 1
ATOM 778 C C . ASP A 1 97 ? -11.092 1.505 0.698 1.00 94.62 97 ASP A C 1
ATOM 780 O O . ASP A 1 97 ? -11.733 2.268 -0.034 1.00 94.62 97 ASP A O 1
ATOM 784 N N . LYS A 1 98 ? -9.791 1.683 0.954 1.00 93.31 98 LYS A N 1
ATOM 785 C CA . LYS A 1 98 ? -8.951 2.697 0.317 1.00 93.31 98 LYS A CA 1
ATOM 786 C C . LYS A 1 98 ? -7.737 2.037 -0.310 1.00 93.31 98 LYS A C 1
ATOM 788 O O . LYS A 1 98 ? -7.076 1.220 0.320 1.00 93.31 98 LYS A O 1
ATOM 793 N N . LEU A 1 99 ? -7.391 2.434 -1.526 1.00 93.31 99 LEU A N 1
ATOM 794 C CA . LEU A 1 99 ? -6.243 1.900 -2.248 1.00 93.31 99 LEU A CA 1
ATOM 795 C C . LEU A 1 99 ? -5.307 3.024 -2.682 1.00 93.31 99 LEU A C 1
ATOM 797 O O . LEU A 1 99 ? -5.720 3.943 -3.376 1.00 93.31 99 LEU A O 1
ATOM 801 N N . ILE A 1 100 ? -4.026 2.937 -2.344 1.00 91.94 100 ILE A N 1
ATOM 802 C CA . ILE A 1 100 ? -2.987 3.826 -2.865 1.00 91.94 100 ILE A CA 1
ATOM 803 C C . ILE A 1 100 ? -2.097 3.030 -3.806 1.00 91.94 100 ILE A C 1
ATOM 805 O O . ILE A 1 100 ? -1.421 2.092 -3.391 1.00 91.94 100 ILE A O 1
ATOM 809 N N . ILE A 1 101 ? -2.045 3.430 -5.072 1.00 90.44 101 ILE A N 1
ATOM 810 C CA . ILE A 1 101 ? -1.185 2.794 -6.063 1.00 90.44 101 ILE A CA 1
ATOM 811 C C . ILE A 1 101 ? 0.046 3.660 -6.315 1.00 90.44 101 ILE A C 1
ATOM 813 O O . ILE A 1 101 ? -0.022 4.700 -6.967 1.00 90.44 101 ILE A O 1
ATOM 817 N N . ALA A 1 102 ? 1.193 3.193 -5.839 1.00 89.44 102 ALA A N 1
ATOM 818 C CA . ALA A 1 102 ? 2.494 3.843 -5.937 1.00 89.44 102 ALA A CA 1
ATOM 819 C C . ALA A 1 102 ? 3.532 2.939 -6.633 1.00 89.44 102 ALA A C 1
ATOM 821 O O . ALA A 1 102 ? 4.702 2.875 -6.245 1.00 89.44 102 ALA A O 1
ATOM 822 N N . ALA A 1 103 ? 3.112 2.223 -7.679 1.00 82.56 103 ALA A N 1
ATOM 823 C CA . ALA A 1 103 ? 3.985 1.362 -8.483 1.00 82.56 103 ALA A CA 1
ATOM 824 C C . ALA A 1 103 ? 4.834 2.136 -9.519 1.00 82.56 103 ALA A C 1
ATOM 826 O O . ALA A 1 103 ? 5.795 1.605 -10.077 1.00 82.56 103 ALA A O 1
ATOM 827 N N . GLY A 1 104 ? 4.530 3.422 -9.726 1.00 78.69 104 GLY A N 1
ATOM 828 C CA . GLY A 1 104 ? 5.198 4.291 -10.691 1.00 78.69 104 GLY A CA 1
ATOM 829 C C . GLY A 1 104 ? 4.725 4.079 -12.135 1.00 78.69 104 GLY A C 1
ATOM 830 O O . GLY A 1 104 ? 4.103 3.079 -12.482 1.00 78.69 104 GLY A O 1
ATOM 831 N N . LEU A 1 105 ? 5.075 5.025 -13.014 1.00 64.88 105 LEU A N 1
ATOM 832 C CA . LEU A 1 105 ? 4.558 5.141 -14.393 1.00 64.88 105 LEU A CA 1
ATOM 833 C C . LEU A 1 105 ? 4.838 3.938 -15.321 1.00 64.88 105 LEU A C 1
ATOM 835 O O . LEU A 1 105 ? 4.340 3.872 -16.448 1.00 64.88 105 LEU A O 1
ATOM 839 N N . GLN A 1 106 ? 5.726 3.037 -14.901 1.00 62.22 106 GLN A N 1
ATOM 840 C CA . GLN A 1 106 ? 6.163 1.902 -15.709 1.00 62.22 106 GLN A CA 1
ATOM 841 C C . GLN A 1 106 ? 5.408 0.614 -15.423 1.00 62.22 106 GLN A C 1
ATOM 843 O O . GLN A 1 106 ? 5.591 -0.336 -16.185 1.00 62.22 106 GLN A O 1
ATOM 848 N N . ASP A 1 107 ? 4.570 0.574 -14.388 1.00 62.78 107 ASP A N 1
ATOM 849 C CA . ASP A 1 107 ? 3.801 -0.628 -14.121 1.00 62.78 107 ASP A CA 1
ATOM 850 C C . ASP A 1 107 ? 2.782 -0.842 -15.254 1.00 62.78 107 ASP A C 1
ATOM 852 O O . ASP A 1 107 ? 1.834 -0.077 -15.449 1.00 62.78 107 ASP A O 1
ATOM 856 N N . GLN A 1 108 ? 3.033 -1.856 -16.083 1.00 59.44 108 GLN A N 1
ATOM 857 C CA . GLN A 1 108 ? 2.176 -2.185 -17.220 1.00 59.44 108 GLN A CA 1
ATOM 858 C C . GLN A 1 108 ? 0.811 -2.697 -16.758 1.00 59.44 108 GLN A C 1
ATOM 860 O O . GLN A 1 108 ? -0.150 -2.617 -17.525 1.00 59.44 108 GLN A O 1
ATOM 865 N N . ILE A 1 109 ? 0.715 -3.181 -15.516 1.00 59.53 109 ILE A N 1
ATOM 866 C CA . ILE A 1 109 ? -0.541 -3.605 -14.898 1.00 59.53 109 ILE A CA 1
ATOM 867 C C . ILE A 1 109 ? -1.475 -2.399 -14.788 1.00 59.53 109 ILE A C 1
ATOM 869 O O . ILE A 1 109 ? -2.601 -2.459 -15.273 1.00 59.53 109 ILE A O 1
ATOM 873 N N . LEU A 1 110 ? -0.977 -1.252 -14.309 1.00 62.12 110 LEU A N 1
ATOM 874 C CA . LEU A 1 110 ? -1.740 0.001 -14.285 1.00 62.12 110 LEU A CA 1
ATOM 875 C C . LEU A 1 110 ? -2.205 0.432 -15.673 1.00 62.12 110 LEU A C 1
ATOM 877 O O . LEU A 1 110 ? -3.339 0.869 -15.811 1.00 62.12 110 LEU A O 1
ATOM 881 N N . LYS A 1 111 ? -1.363 0.261 -16.701 1.00 62.00 111 LYS A N 1
ATOM 882 C CA . LYS A 1 111 ? -1.725 0.591 -18.091 1.00 62.00 111 LYS A CA 1
ATOM 883 C C . LYS A 1 111 ? -2.836 -0.295 -18.653 1.00 62.00 111 LYS A C 1
ATOM 885 O O . LYS A 1 111 ? -3.575 0.139 -19.530 1.00 62.00 111 LYS A O 1
ATOM 890 N N . ARG A 1 112 ? -2.929 -1.543 -18.186 1.00 60.91 112 ARG A N 1
ATOM 891 C CA . ARG A 1 112 ? -3.997 -2.482 -18.564 1.00 60.91 112 ARG A CA 1
ATOM 892 C C . ARG A 1 112 ? -5.281 -2.232 -17.778 1.00 60.91 112 ARG A C 1
ATOM 894 O O . ARG A 1 112 ? -6.359 -2.401 -18.337 1.00 60.91 112 ARG A O 1
ATOM 901 N N . LEU A 1 113 ? -5.153 -1.810 -16.520 1.00 59.53 113 LEU A N 1
ATOM 902 C CA . LEU A 1 113 ? -6.266 -1.394 -15.661 1.00 59.53 113 LEU A CA 1
ATOM 903 C C . LEU A 1 113 ? -6.858 -0.055 -16.105 1.00 59.53 113 LEU A C 1
ATOM 905 O O . LEU A 1 113 ? -8.065 0.147 -16.017 1.00 59.53 113 LEU A O 1
ATOM 909 N N . SER A 1 114 ? -6.030 0.840 -16.642 1.00 54.56 114 SER A N 1
ATOM 910 C CA . SER A 1 114 ? -6.468 2.001 -17.407 1.00 54.56 114 SER A CA 1
ATOM 911 C C . SER A 1 114 ? -6.884 1.563 -18.814 1.00 54.56 114 SER A C 1
ATOM 913 O O . SER A 1 114 ? -6.243 1.911 -19.806 1.00 54.56 114 SER A O 1
ATOM 915 N N . GLN A 1 115 ? -7.959 0.783 -18.937 1.00 52.66 115 GLN A N 1
ATOM 916 C CA . GLN A 1 115 ? -8.733 0.869 -20.175 1.00 52.66 115 GLN A CA 1
ATOM 917 C C . GLN A 1 115 ? -9.179 2.331 -20.347 1.00 52.66 115 GLN A C 1
ATOM 919 O O . GLN A 1 115 ? -9.419 3.004 -19.341 1.00 52.66 115 GLN A O 1
ATOM 924 N N . PRO A 1 116 ? -9.254 2.856 -21.582 1.00 41.06 116 PRO A N 1
ATOM 925 C CA . PRO A 1 116 ? -9.520 4.265 -21.822 1.00 41.06 116 PRO A CA 1
ATOM 926 C C . PRO A 1 116 ? -10.985 4.578 -21.498 1.00 41.06 116 PRO A C 1
ATOM 928 O O . PRO A 1 116 ? -11.837 4.648 -22.379 1.00 41.06 116 PRO A O 1
ATOM 931 N N . ILE A 1 117 ? -11.286 4.802 -20.222 1.00 44.94 117 ILE A N 1
ATOM 932 C CA . ILE A 1 117 ? -12.217 5.866 -19.864 1.00 44.94 117 ILE A CA 1
ATOM 933 C C . ILE A 1 117 ? -11.494 7.126 -20.342 1.00 44.94 117 ILE A C 1
ATOM 935 O O . ILE A 1 117 ? -10.330 7.309 -19.997 1.00 44.94 117 ILE A O 1
ATOM 939 N N . ALA A 1 118 ? -12.108 7.860 -21.270 1.00 40.31 118 ALA A N 1
ATOM 940 C CA . ALA A 1 118 ? -11.493 8.921 -22.066 1.00 40.31 118 ALA A CA 1
ATOM 941 C C . ALA A 1 118 ? -10.371 9.684 -21.331 1.00 40.31 118 ALA A C 1
ATOM 943 O O . ALA A 1 118 ? -10.555 10.124 -20.200 1.00 40.31 118 ALA A O 1
ATOM 944 N N . GLU A 1 119 ? -9.230 9.873 -22.006 1.00 41.50 119 GLU A N 1
ATOM 945 C CA . GLU A 1 119 ? -7.996 10.534 -21.526 1.00 41.50 119 GLU A CA 1
ATOM 946 C C . GLU A 1 119 ? -8.176 11.953 -20.926 1.00 41.50 119 GLU A C 1
ATOM 948 O O . GLU A 1 119 ? -7.192 12.599 -20.570 1.00 41.50 119 GLU A O 1
ATOM 953 N N . SER A 1 120 ? -9.400 12.467 -20.798 1.00 39.81 120 SER A N 1
ATOM 954 C CA . SER A 1 120 ? -9.707 13.808 -20.308 1.00 39.81 120 SER A CA 1
ATOM 955 C C . SER A 1 120 ? -10.038 13.922 -18.817 1.00 39.81 120 SER A C 1
ATOM 957 O O . SER A 1 120 ? -9.999 15.044 -18.324 1.00 39.81 120 SER A O 1
ATOM 959 N N . ASP A 1 121 ? -10.285 12.831 -18.081 1.00 38.72 121 ASP A N 1
ATOM 960 C CA . ASP A 1 121 ? -10.715 12.906 -16.670 1.00 38.72 121 ASP A CA 1
ATOM 961 C C . ASP A 1 121 ? -9.767 12.192 -15.693 1.00 38.72 121 ASP A C 1
ATOM 963 O O . ASP A 1 121 ? -10.195 11.493 -14.783 1.00 38.72 121 ASP A O 1
ATOM 967 N N . PHE A 1 122 ? -8.455 12.459 -15.762 1.00 38.72 122 PHE A N 1
ATOM 968 C CA . PHE A 1 122 ? -7.533 12.208 -14.628 1.00 38.72 122 PHE A CA 1
ATOM 969 C C . PHE A 1 122 ? -7.788 13.168 -13.435 1.00 38.72 122 PHE A C 1
ATOM 971 O O . PHE A 1 122 ? -6.872 13.626 -12.731 1.00 38.72 122 PHE A O 1
ATOM 978 N N . HIS A 1 123 ? -9.060 13.492 -13.204 1.00 44.31 123 HIS A N 1
ATOM 979 C CA . HIS A 1 123 ? -9.576 13.780 -11.885 1.00 44.31 123 HIS A CA 1
ATOM 980 C C . HIS A 1 123 ? -9.484 12.474 -11.098 1.00 44.31 123 HIS A C 1
ATOM 982 O O . HIS A 1 123 ? -9.967 11.437 -11.525 1.00 44.31 123 HIS A O 1
ATOM 988 N N . VAL A 1 124 ? -8.783 12.511 -9.970 1.00 46.91 124 VAL A N 1
ATOM 989 C CA . VAL A 1 124 ? -8.757 11.396 -9.025 1.00 46.91 124 VAL A CA 1
ATOM 990 C C . VAL A 1 124 ? -10.210 11.083 -8.677 1.00 46.91 124 VAL A C 1
ATOM 992 O O . VAL A 1 124 ? -10.832 11.873 -7.964 1.00 46.91 124 VAL A O 1
ATOM 995 N N . ASP A 1 125 ? -10.754 9.973 -9.171 1.00 48.97 125 ASP A N 1
ATOM 996 C CA . ASP A 1 125 ? -12.014 9.435 -8.667 1.00 48.97 125 ASP A CA 1
ATOM 997 C C . ASP A 1 125 ? -11.740 8.850 -7.279 1.00 48.97 125 ASP A C 1
ATOM 999 O O . ASP A 1 125 ? -11.686 7.645 -7.053 1.00 48.97 125 ASP A O 1
ATOM 1003 N N . ILE A 1 126 ? -11.590 9.761 -6.311 1.00 53.41 126 ILE A N 1
ATOM 1004 C CA . ILE A 1 126 ? -11.725 9.486 -4.875 1.00 53.41 126 ILE A CA 1
ATOM 1005 C C . ILE A 1 126 ? -13.057 8.757 -4.615 1.00 53.41 126 ILE A C 1
ATOM 1007 O O . ILE A 1 126 ? -13.178 8.045 -3.622 1.00 53.41 126 ILE A O 1
ATOM 1011 N N . ALA A 1 127 ? -14.030 8.908 -5.525 1.00 52.56 127 ALA A N 1
ATOM 1012 C CA . ALA A 1 127 ? -15.297 8.190 -5.555 1.00 52.56 127 ALA A CA 1
ATOM 1013 C C . ALA A 1 127 ? -15.151 6.665 -5.401 1.00 52.56 127 ALA A C 1
ATOM 1015 O O . ALA A 1 127 ? -15.990 6.069 -4.734 1.00 52.56 127 ALA A O 1
ATOM 1016 N N . ASP A 1 128 ? -14.072 6.060 -5.908 1.00 70.50 128 ASP A N 1
ATOM 1017 C CA . ASP A 1 128 ? -13.865 4.604 -5.849 1.00 70.50 128 ASP A CA 1
ATOM 1018 C C . ASP A 1 128 ? -12.914 4.170 -4.715 1.00 70.50 128 ASP A C 1
ATOM 1020 O O . ASP A 1 128 ? -12.476 3.021 -4.664 1.00 70.50 128 ASP A O 1
ATOM 1024 N N . GLY A 1 129 ? -12.498 5.092 -3.839 1.00 83.12 129 GLY A N 1
ATOM 1025 C CA . GLY A 1 129 ? -11.535 4.809 -2.768 1.00 83.12 129 GLY A CA 1
ATOM 1026 C C . GLY A 1 129 ? -10.088 4.587 -3.237 1.00 83.12 129 GLY A C 1
ATOM 1027 O O . GLY A 1 129 ? -9.203 4.434 -2.398 1.00 83.12 129 GLY A O 1
ATOM 1028 N N . ALA A 1 130 ? -9.798 4.620 -4.542 1.00 87.56 130 ALA A N 1
ATOM 1029 C CA . ALA A 1 130 ? -8.457 4.408 -5.090 1.00 87.56 130 ALA A CA 1
ATOM 1030 C C . ALA A 1 130 ? -7.757 5.719 -5.507 1.00 87.56 130 ALA A C 1
ATOM 1032 O O . ALA A 1 130 ? -8.331 6.575 -6.174 1.00 87.56 130 ALA A O 1
ATOM 1033 N N . ILE A 1 131 ? -6.477 5.864 -5.161 1.00 87.69 131 ILE A N 1
ATOM 1034 C CA . ILE A 1 131 ? -5.631 7.024 -5.459 1.00 87.69 131 ILE A CA 1
ATOM 1035 C C . ILE A 1 131 ? -4.327 6.535 -6.088 1.00 87.69 131 ILE A C 1
ATOM 1037 O O . ILE A 1 131 ? -3.592 5.740 -5.508 1.00 87.69 131 ILE A O 1
ATOM 1041 N N . THR A 1 132 ? -3.991 7.042 -7.269 1.00 87.56 132 THR A N 1
ATOM 1042 C CA . THR A 1 132 ? -2.675 6.815 -7.880 1.00 87.56 132 THR A CA 1
ATOM 1043 C C . THR A 1 132 ? -1.678 7.864 -7.402 1.00 87.56 132 THR A C 1
ATOM 1045 O O . THR A 1 132 ? -2.026 9.038 -7.316 1.00 87.56 132 THR A O 1
ATOM 1048 N N . MET A 1 133 ? -0.436 7.462 -7.139 1.00 86.75 133 MET A N 1
ATOM 1049 C CA . MET A 1 133 ? 0.635 8.343 -6.675 1.00 86.75 133 MET A CA 1
ATOM 1050 C C . MET A 1 133 ? 1.872 8.225 -7.570 1.00 86.75 133 MET A C 1
ATOM 1052 O O . MET A 1 133 ? 2.832 7.514 -7.261 1.00 86.75 133 MET A O 1
ATOM 1056 N N . ASN A 1 134 ? 1.849 8.933 -8.699 1.00 82.62 134 ASN A N 1
ATOM 1057 C CA . ASN A 1 134 ? 2.872 8.869 -9.745 1.00 82.62 134 ASN A CA 1
ATOM 1058 C C . ASN A 1 134 ? 3.798 10.086 -9.765 1.00 82.62 134 ASN A C 1
ATOM 1060 O O . ASN A 1 134 ? 4.980 9.936 -10.081 1.00 82.62 134 ASN A O 1
ATOM 1064 N N . ASP A 1 135 ? 3.294 11.268 -9.411 1.00 80.31 135 ASP A N 1
ATOM 1065 C CA . ASP A 1 135 ? 4.063 12.516 -9.400 1.00 80.31 135 ASP A CA 1
ATOM 1066 C C . ASP A 1 135 ? 3.867 13.333 -8.105 1.00 80.31 135 ASP A C 1
ATOM 1068 O O . ASP A 1 135 ? 3.268 12.873 -7.134 1.00 80.31 135 ASP A O 1
ATOM 1072 N N . GLU A 1 136 ? 4.531 14.482 -7.998 1.00 80.44 136 GLU A N 1
ATOM 1073 C CA . GLU A 1 136 ? 4.434 15.353 -6.817 1.00 80.44 136 GLU A CA 1
ATOM 1074 C C . GLU A 1 136 ? 3.022 15.931 -6.635 1.00 80.44 136 GLU A C 1
ATOM 1076 O O . GLU A 1 136 ? 2.574 16.121 -5.503 1.00 80.44 136 GLU A O 1
ATOM 1081 N N . ALA A 1 137 ? 2.289 16.166 -7.728 1.00 83.06 137 ALA A N 1
ATOM 1082 C CA . ALA A 1 137 ? 0.930 16.681 -7.650 1.00 83.06 137 ALA A CA 1
ATOM 1083 C C . ALA A 1 137 ? -0.005 15.652 -7.004 1.00 83.06 137 ALA A C 1
ATOM 1085 O O . ALA A 1 137 ? -0.835 16.033 -6.176 1.00 83.06 137 ALA A O 1
ATOM 1086 N N . ASP A 1 138 ? 0.167 14.364 -7.305 1.00 83.56 138 ASP A N 1
ATOM 1087 C CA . ASP A 1 138 ? -0.582 13.285 -6.654 1.00 83.56 138 ASP A CA 1
ATOM 1088 C C . ASP A 1 138 ? -0.304 13.207 -5.152 1.00 83.56 138 ASP A C 1
ATOM 1090 O O . ASP A 1 138 ? -1.224 13.047 -4.350 1.00 83.56 138 ASP A O 1
ATOM 1094 N N . VAL A 1 139 ? 0.957 13.385 -4.752 1.00 82.31 139 VAL A N 1
ATOM 1095 C CA . VAL A 1 139 ? 1.340 13.415 -3.335 1.00 82.31 139 VAL A CA 1
ATOM 1096 C C . VAL A 1 139 ? 0.666 14.586 -2.618 1.00 82.31 139 VAL A C 1
ATOM 1098 O O . VAL A 1 139 ? 0.089 14.408 -1.548 1.00 82.31 139 VAL A O 1
ATOM 1101 N N . ILE A 1 140 ? 0.671 15.777 -3.223 1.00 82.69 140 ILE A N 1
ATOM 1102 C CA . ILE A 1 140 ? -0.013 16.958 -2.674 1.00 82.69 140 ILE A CA 1
ATOM 1103 C C . ILE A 1 140 ? -1.528 16.717 -2.586 1.00 82.69 140 ILE A C 1
ATOM 1105 O O . ILE A 1 140 ? -2.168 17.146 -1.622 1.00 82.69 140 ILE A O 1
ATOM 1109 N N . ARG A 1 141 ? -2.125 16.034 -3.571 1.00 82.88 141 ARG A N 1
ATOM 1110 C CA . ARG A 1 141 ? -3.547 15.654 -3.546 1.00 82.88 141 ARG A CA 1
ATOM 1111 C C . ARG A 1 141 ? -3.839 14.697 -2.393 1.00 82.88 141 ARG A C 1
ATOM 1113 O O . ARG A 1 141 ? -4.767 14.968 -1.634 1.00 82.88 141 ARG A O 1
ATOM 1120 N N . LEU A 1 142 ? -3.030 13.652 -2.223 1.00 84.25 142 LEU A N 1
ATOM 1121 C CA . LEU A 1 142 ? -3.143 12.706 -1.114 1.00 84.25 142 LEU A CA 1
ATOM 1122 C C . LEU A 1 142 ? -2.994 13.424 0.233 1.00 84.25 142 LEU A C 1
ATOM 1124 O O . LEU A 1 142 ? -3.849 13.287 1.104 1.00 84.25 142 LEU A O 1
ATOM 1128 N N . GLN A 1 143 ? -1.981 14.279 0.379 1.00 82.62 143 GLN A N 1
ATOM 1129 C CA . GLN A 1 143 ? -1.774 15.070 1.591 1.00 82.62 143 GLN A CA 1
ATOM 1130 C C . GLN A 1 143 ? -2.997 15.928 1.922 1.00 82.62 143 GLN A C 1
ATOM 1132 O O . GLN A 1 143 ? -3.446 15.930 3.065 1.00 82.62 143 GLN A O 1
ATOM 1137 N N . ARG A 1 144 ? -3.560 16.636 0.935 1.00 81.56 144 ARG A N 1
ATOM 1138 C CA . ARG A 1 144 ? -4.777 17.447 1.112 1.00 81.56 144 ARG A CA 1
ATOM 1139 C C . ARG A 1 144 ? -5.998 16.607 1.454 1.00 81.56 144 ARG A C 1
ATOM 1141 O O . ARG A 1 144 ? -6.877 17.106 2.150 1.00 81.56 144 ARG A O 1
ATOM 1148 N N . PHE A 1 145 ? -6.072 15.383 0.944 1.00 79.75 145 PHE A N 1
ATOM 1149 C CA . PHE A 1 145 ? -7.146 14.456 1.272 1.00 79.75 145 PHE A CA 1
ATOM 1150 C C . PHE A 1 145 ? -7.083 14.065 2.752 1.00 79.75 145 PHE A C 1
ATOM 1152 O O . PHE A 1 145 ? -8.085 14.158 3.449 1.00 79.75 145 PHE A O 1
ATOM 1159 N N . ILE A 1 146 ? -5.884 13.775 3.257 1.00 78.44 146 ILE A N 1
ATOM 1160 C CA . ILE A 1 146 ? -5.664 13.350 4.646 1.00 78.44 146 ILE A CA 1
ATOM 1161 C C . ILE A 1 146 ? -5.688 14.519 5.639 1.00 78.44 146 ILE A C 1
ATOM 1163 O O . ILE A 1 146 ? -6.100 14.341 6.774 1.00 78.44 146 ILE A O 1
ATOM 1167 N N . HIS A 1 147 ? -5.251 15.719 5.242 1.00 70.31 147 HIS A N 1
ATOM 1168 C CA . HIS A 1 147 ? -5.182 16.903 6.118 1.00 70.31 147 HIS A CA 1
ATOM 1169 C C . HIS A 1 147 ? -6.499 17.671 6.252 1.00 70.31 147 HIS A C 1
ATOM 1171 O O . HIS A 1 147 ? -6.568 18.649 6.995 1.00 70.31 147 HIS A O 1
ATOM 1177 N N . LYS A 1 148 ? -7.570 17.239 5.585 1.00 62.28 148 LYS A N 1
ATOM 1178 C CA . LYS A 1 148 ? -8.876 17.890 5.715 1.00 62.28 148 LYS A CA 1
ATOM 1179 C C . LYS A 1 148 ? -9.697 17.628 7.000 1.00 62.28 148 LYS A C 1
ATOM 1181 O O . LYS A 1 148 ? -10.699 18.335 7.115 1.00 62.28 148 LYS A O 1
ATOM 1186 N N . PRO A 1 149 ? -9.349 16.770 7.991 1.00 53.94 149 PRO A N 1
ATOM 1187 C CA . PRO A 1 149 ? -10.214 16.549 9.155 1.00 53.94 149 PRO A CA 1
ATOM 1188 C C . PRO A 1 149 ? -10.234 17.721 10.149 1.00 53.94 149 PRO A C 1
ATOM 1190 O O . PRO A 1 149 ? -11.087 17.764 11.028 1.00 53.94 149 PRO A O 1
ATOM 1193 N N . THR A 1 150 ? -9.352 18.722 10.020 1.00 50.69 150 THR A N 1
ATOM 1194 C CA . THR A 1 150 ? -9.318 19.866 10.953 1.00 50.69 150 THR A CA 1
ATOM 1195 C C . THR A 1 150 ? -10.464 20.862 10.769 1.00 50.69 150 THR A C 1
ATOM 1197 O O . THR A 1 150 ? -10.663 21.727 11.623 1.00 50.69 150 THR A O 1
ATOM 1200 N N . GLN A 1 151 ? -11.225 20.779 9.675 1.00 55.62 151 GLN A N 1
ATOM 1201 C CA . GLN A 1 151 ? -12.470 21.534 9.547 1.00 55.62 151 GLN A CA 1
ATOM 1202 C C . GLN A 1 151 ? -13.618 20.736 10.177 1.00 55.62 151 GLN A C 1
ATOM 1204 O O . GLN A 1 151 ? -13.689 19.528 9.967 1.00 55.62 151 GLN A O 1
ATOM 1209 N N . PRO A 1 152 ? -14.544 21.371 10.918 1.00 53.19 152 PRO A N 1
ATOM 1210 C CA . PRO A 1 152 ? -15.756 20.693 11.369 1.00 53.19 152 PRO A CA 1
ATOM 1211 C C . PRO A 1 152 ? -16.507 20.130 10.150 1.00 53.19 152 PRO A C 1
ATOM 1213 O O . PRO A 1 152 ? -16.989 20.892 9.313 1.00 53.19 152 PRO A O 1
ATOM 1216 N N . GLY A 1 153 ? -16.549 18.798 10.034 1.00 65.50 153 GLY A N 1
ATOM 1217 C CA . GLY A 1 153 ? -17.092 18.071 8.877 1.00 65.50 153 GLY A CA 1
ATOM 1218 C C . GLY A 1 153 ? -16.049 17.486 7.912 1.00 65.50 153 GLY A C 1
ATOM 1219 O O . GLY A 1 153 ? -16.42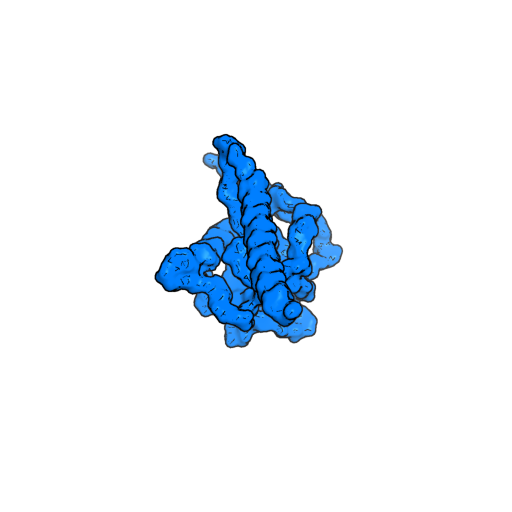6 16.932 6.881 1.00 65.50 153 GLY A O 1
ATOM 1220 N N . GLY A 1 154 ? -14.755 17.602 8.211 1.00 64.38 154 GLY A N 1
ATOM 1221 C CA . GLY A 1 154 ? -13.708 16.900 7.482 1.00 64.38 154 GLY A CA 1
ATOM 1222 C C . GLY A 1 154 ? -13.766 15.400 7.761 1.00 64.38 154 GLY A C 1
ATOM 1223 O O . GLY A 1 154 ? -13.769 14.983 8.914 1.00 64.38 154 GLY A O 1
ATOM 1224 N N . LYS A 1 155 ? -13.846 14.604 6.697 1.00 67.25 155 LYS A N 1
ATOM 1225 C CA . LYS A 1 155 ? -13.857 13.142 6.766 1.00 67.25 155 LYS A CA 1
ATOM 1226 C C . LYS A 1 155 ? -12.439 12.619 6.979 1.00 67.25 155 LYS A C 1
ATOM 1228 O O . LYS A 1 155 ? -11.500 13.130 6.363 1.00 67.25 155 LYS A O 1
ATOM 1233 N N . GLU A 1 156 ? -12.294 11.644 7.870 1.00 81.31 156 GLU A N 1
ATOM 1234 C CA . GLU A 1 156 ? -11.041 10.910 8.040 1.00 81.31 156 GLU A CA 1
ATOM 1235 C C . GLU A 1 156 ? -10.759 10.064 6.793 1.00 81.31 156 GLU A C 1
ATOM 1237 O O . GLU A 1 156 ? -11.643 9.806 5.978 1.00 81.31 156 GLU A O 1
ATOM 1242 N N . TRP A 1 157 ? -9.495 9.678 6.601 1.00 83.31 157 TRP A N 1
ATOM 1243 C CA . TRP A 1 157 ? -9.128 8.833 5.465 1.00 83.31 157 TRP A CA 1
ATOM 1244 C C . TRP A 1 157 ? -9.752 7.435 5.572 1.00 83.31 157 TRP A C 1
ATOM 1246 O O . TRP A 1 157 ? -10.197 6.898 4.559 1.00 83.31 157 TRP A O 1
ATOM 1256 N N . LEU A 1 158 ? -9.797 6.903 6.798 1.00 86.56 158 LEU A N 1
ATOM 1257 C CA . LEU A 1 158 ? -10.570 5.728 7.188 1.00 86.56 158 LEU A CA 1
ATOM 1258 C C . LEU A 1 158 ? -11.552 6.180 8.278 1.00 86.56 158 LEU A C 1
ATOM 1260 O O . LEU A 1 158 ? -11.102 6.568 9.354 1.00 86.56 158 LEU A O 1
ATOM 1264 N N . GLU A 1 159 ? -12.845 6.218 7.972 1.00 86.44 159 GLU A N 1
ATOM 1265 C CA . GLU A 1 159 ? -13.914 6.651 8.881 1.00 86.44 159 GLU A CA 1
ATOM 1266 C C . GLU A 1 159 ? -14.274 5.546 9.882 1.00 86.44 159 GLU A C 1
ATOM 1268 O O . GLU A 1 159 ? -14.445 5.831 11.071 1.00 86.44 159 GLU A O 1
ATOM 1273 N N . ASP A 1 160 ? -14.348 4.296 9.419 1.00 89.00 160 ASP A N 1
ATOM 1274 C CA . ASP A 1 160 ? -14.799 3.171 10.238 1.00 89.00 160 ASP A CA 1
ATOM 1275 C C . ASP A 1 160 ? -13.632 2.330 10.780 1.00 89.00 160 ASP A C 1
ATOM 1277 O O . ASP A 1 160 ? -12.477 2.412 10.337 1.00 89.00 160 ASP A O 1
ATOM 1281 N N . GLU A 1 161 ? -13.911 1.545 11.827 1.00 87.69 161 GLU A N 1
ATOM 1282 C CA . GLU A 1 161 ? -12.863 0.783 12.508 1.00 87.69 161 GLU A CA 1
ATOM 1283 C C . GLU A 1 161 ? -12.360 -0.439 11.737 1.00 87.69 161 GLU A C 1
ATOM 1285 O O . GLU A 1 161 ? -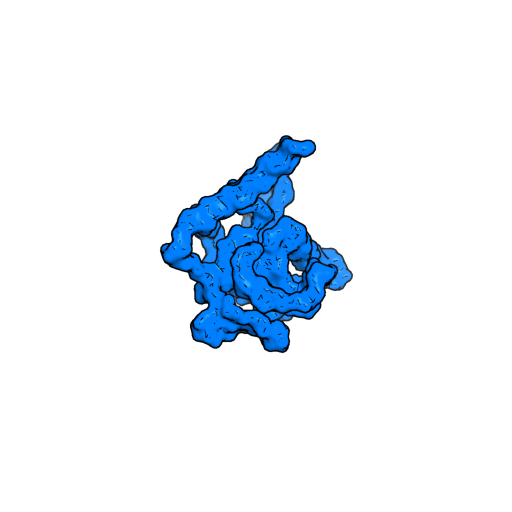11.245 -0.911 11.993 1.00 87.69 161 GLU A O 1
ATOM 1290 N N . ASP A 1 162 ? -13.185 -0.917 10.818 1.00 92.62 162 ASP A N 1
ATOM 1291 C CA . ASP A 1 162 ? -13.007 -2.083 9.967 1.00 92.62 162 ASP A CA 1
ATOM 1292 C C . ASP A 1 162 ? -12.518 -1.739 8.556 1.00 92.62 162 ASP A C 1
ATOM 1294 O O . ASP A 1 162 ? -12.121 -2.657 7.841 1.00 92.62 162 ASP A O 1
ATOM 1298 N N . GLU A 1 163 ? -12.467 -0.454 8.180 1.00 94.12 163 GLU A N 1
ATOM 1299 C CA . GLU A 1 163 ? -11.930 -0.052 6.879 1.00 94.12 163 GLU A CA 1
ATOM 1300 C C . GLU A 1 163 ? -10.426 -0.368 6.766 1.00 94.12 163 GLU A C 1
ATOM 1302 O O . GLU A 1 163 ? -9.615 -0.052 7.648 1.00 94.12 163 GLU A O 1
ATOM 1307 N N . ILE A 1 164 ? -10.045 -0.947 5.629 1.00 94.69 164 ILE A N 1
ATOM 1308 C CA . ILE A 1 164 ? -8.692 -1.376 5.288 1.00 94.69 164 ILE A CA 1
ATOM 1309 C C . ILE A 1 164 ? -8.111 -0.449 4.218 1.00 94.69 164 ILE A C 1
ATOM 1311 O O . ILE A 1 164 ? -8.621 -0.312 3.101 1.00 94.69 164 ILE A O 1
ATOM 1315 N N . GLY A 1 165 ? -6.977 0.162 4.545 1.00 95.00 165 GLY A N 1
ATOM 1316 C CA . GLY A 1 165 ? -6.153 0.916 3.615 1.00 95.00 165 GLY A CA 1
ATOM 1317 C C . GLY A 1 165 ? -5.064 0.043 3.001 1.00 95.00 165 GLY A C 1
ATOM 1318 O O . GLY A 1 165 ? -4.140 -0.380 3.688 1.00 95.00 165 GLY A O 1
ATOM 1319 N N . VAL A 1 166 ? -5.105 -0.180 1.693 1.0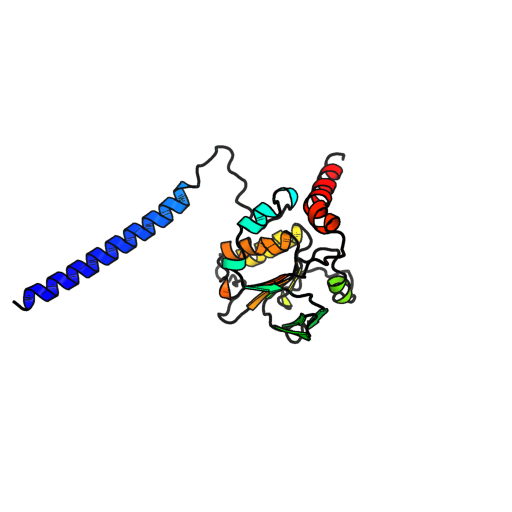0 95.38 166 VAL A N 1
ATOM 1320 C CA . VAL A 1 166 ? -4.072 -0.935 0.978 1.00 95.38 166 VAL A CA 1
ATOM 1321 C C . VAL A 1 166 ? -3.155 0.009 0.212 1.00 95.38 166 VAL A C 1
ATOM 1323 O O . VAL A 1 166 ? -3.601 0.918 -0.483 1.00 95.38 166 VAL A O 1
ATOM 1326 N N . ILE A 1 167 ? -1.849 -0.211 0.304 1.00 94.56 167 ILE A N 1
ATOM 1327 C CA . ILE A 1 167 ? -0.837 0.484 -0.485 1.00 94.56 167 ILE A CA 1
ATOM 1328 C C . ILE A 1 167 ? -0.148 -0.545 -1.370 1.00 94.56 167 ILE A C 1
ATOM 1330 O O . ILE A 1 167 ? 0.480 -1.471 -0.869 1.00 94.56 167 ILE A O 1
ATOM 1334 N N . TYR A 1 168 ? -0.227 -0.366 -2.684 1.00 93.12 168 TYR A N 1
ATOM 1335 C CA . TYR A 1 168 ? 0.457 -1.213 -3.653 1.00 93.12 168 TYR A CA 1
ATOM 1336 C C . TYR A 1 168 ? 1.618 -0.463 -4.306 1.00 93.12 168 TYR A C 1
ATOM 1338 O O . TYR A 1 168 ? 1.429 0.573 -4.952 1.00 93.12 168 TYR A O 1
ATOM 1346 N N . GLY A 1 169 ? 2.827 -1.005 -4.186 1.00 90.38 169 GLY A N 1
ATOM 1347 C CA . GLY A 1 169 ? 3.986 -0.521 -4.929 1.00 90.38 169 GLY A CA 1
ATOM 1348 C C . GLY A 1 169 ? 5.318 -0.793 -4.243 1.00 90.38 169 GLY A C 1
ATOM 1349 O O . GLY A 1 169 ? 5.396 -1.053 -3.050 1.00 90.38 169 GLY A O 1
ATOM 1350 N N . ALA A 1 170 ? 6.397 -0.703 -5.018 1.00 85.19 170 ALA A N 1
ATOM 1351 C CA . ALA A 1 170 ? 7.770 -0.850 -4.523 1.00 85.19 170 AL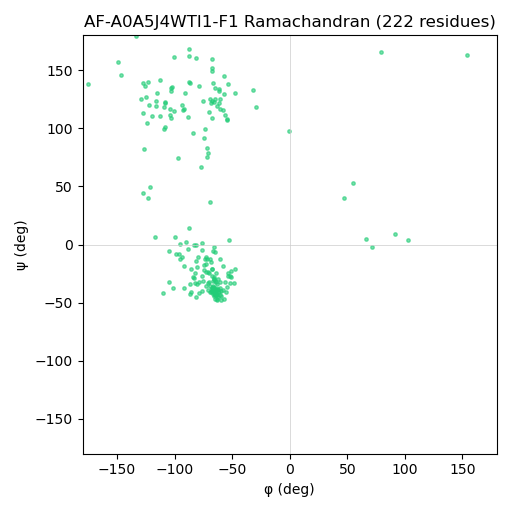A A CA 1
ATOM 1352 C C . ALA A 1 170 ? 8.610 0.427 -4.701 1.00 85.19 170 ALA A C 1
ATOM 1354 O O . ALA A 1 170 ? 9.820 0.415 -4.476 1.00 85.19 170 ALA A O 1
ATOM 1355 N N . THR A 1 171 ? 8.001 1.531 -5.145 1.00 83.06 171 THR A N 1
ATOM 1356 C CA . THR A 1 171 ? 8.721 2.797 -5.325 1.00 83.06 171 THR A CA 1
ATOM 1357 C C . THR A 1 171 ? 8.857 3.537 -4.002 1.00 83.06 171 THR A C 1
ATOM 1359 O O . THR A 1 171 ? 8.068 3.333 -3.087 1.00 83.06 171 THR A O 1
ATOM 1362 N N . LEU A 1 172 ? 9.799 4.477 -3.920 1.00 80.19 172 LEU A N 1
ATOM 1363 C CA . LEU A 1 172 ? 9.949 5.371 -2.766 1.00 80.19 172 LEU A CA 1
ATOM 1364 C C . LEU A 1 172 ? 8.675 6.133 -2.394 1.00 80.19 172 LEU A C 1
ATOM 1366 O O . LEU A 1 172 ? 8.460 6.442 -1.229 1.00 80.19 172 LEU A O 1
ATOM 1370 N N . ARG A 1 173 ? 7.793 6.369 -3.365 1.00 83.44 173 ARG A N 1
ATOM 1371 C CA . ARG A 1 173 ? 6.489 6.988 -3.123 1.00 83.44 173 ARG A CA 1
ATOM 1372 C C . ARG A 1 173 ? 5.593 6.075 -2.297 1.00 83.44 173 ARG A C 1
ATOM 1374 O O . ARG A 1 173 ? 4.887 6.566 -1.432 1.00 83.44 173 ARG A O 1
ATOM 1381 N N . ALA A 1 174 ? 5.664 4.760 -2.497 1.00 86.69 174 ALA A N 1
ATOM 1382 C CA . ALA A 1 174 ? 4.918 3.792 -1.694 1.00 86.69 174 ALA A CA 1
ATOM 1383 C C . ALA A 1 174 ? 5.309 3.883 -0.203 1.00 86.69 174 ALA A C 1
ATOM 1385 O O . ALA A 1 174 ? 4.456 3.765 0.671 1.00 86.69 174 ALA A O 1
ATOM 1386 N N . TYR A 1 175 ? 6.571 4.222 0.086 1.00 84.25 175 TYR A N 1
ATOM 1387 C CA . TYR A 1 175 ? 7.071 4.463 1.447 1.00 84.25 175 TYR A CA 1
ATOM 1388 C C . TYR A 1 175 ? 6.559 5.765 2.074 1.00 84.25 175 TYR A C 1
ATOM 1390 O O . TYR A 1 175 ? 6.649 5.936 3.291 1.00 84.25 175 TYR A O 1
ATOM 1398 N N . SER A 1 176 ? 5.945 6.658 1.294 1.00 79.88 176 SER A N 1
ATOM 1399 C CA . SER A 1 176 ? 5.232 7.816 1.838 1.00 79.88 176 SER A CA 1
ATOM 1400 C C . SER A 1 176 ? 3.995 7.428 2.658 1.00 79.88 176 SER A C 1
ATOM 1402 O O . SER A 1 176 ? 3.380 8.300 3.264 1.00 79.88 176 SER A O 1
ATOM 1404 N N . VAL A 1 177 ? 3.672 6.130 2.757 1.00 79.25 177 VAL A N 1
ATOM 1405 C CA . VAL A 1 177 ? 2.767 5.562 3.768 1.00 79.25 177 VAL A CA 1
ATOM 1406 C C . VAL A 1 177 ? 3.136 5.972 5.199 1.00 79.25 177 VAL A C 1
ATOM 1408 O O . VAL A 1 177 ? 2.257 6.124 6.041 1.00 79.25 177 VAL A O 1
ATOM 1411 N N . LEU A 1 178 ? 4.415 6.247 5.479 1.00 82.06 178 LEU A N 1
ATOM 1412 C CA . LEU A 1 178 ? 4.827 6.821 6.763 1.00 82.06 178 LEU A CA 1
ATOM 1413 C C . LEU A 1 178 ? 4.113 8.140 7.072 1.00 82.06 178 LEU A C 1
ATOM 1415 O O . LEU A 1 178 ? 3.813 8.412 8.231 1.00 82.06 178 LEU A O 1
ATOM 1419 N N . GLY A 1 179 ? 3.791 8.922 6.043 1.00 83.06 179 GLY A N 1
ATOM 1420 C CA . GLY A 1 179 ? 2.974 10.121 6.170 1.00 83.06 179 GLY A CA 1
ATOM 1421 C C . GLY A 1 179 ? 1.557 9.829 6.646 1.00 83.06 179 GLY A C 1
ATOM 1422 O O . GLY A 1 179 ? 1.013 10.609 7.419 1.00 83.06 179 GLY A O 1
ATOM 1423 N N . LEU A 1 180 ? 0.971 8.691 6.255 1.00 85.94 180 LEU A N 1
ATOM 1424 C CA . LEU A 1 180 ? -0.333 8.251 6.769 1.00 85.94 180 LEU A CA 1
ATOM 1425 C C . LEU A 1 180 ? -0.246 7.958 8.265 1.00 85.94 180 LEU A C 1
ATOM 1427 O O . LEU A 1 180 ? -1.064 8.447 9.039 1.00 85.94 180 LEU A O 1
ATOM 1431 N N . LEU A 1 181 ? 0.786 7.218 8.678 1.00 87.12 181 LEU A N 1
ATOM 1432 C CA . LEU A 1 181 ? 1.018 6.903 10.088 1.00 87.12 181 LEU A CA 1
ATOM 1433 C C . LEU A 1 181 ? 1.224 8.171 10.925 1.00 87.12 181 LEU A C 1
ATOM 1435 O O . LEU A 1 181 ? 0.654 8.306 12.005 1.00 87.12 181 LEU A O 1
ATOM 1439 N N . GLN A 1 182 ? 2.004 9.126 10.414 1.00 83.88 182 GLN A N 1
ATOM 1440 C CA . GLN A 1 182 ? 2.226 10.422 11.063 1.00 83.88 182 GLN A CA 1
ATOM 1441 C C . GLN A 1 182 ? 0.962 11.284 11.114 1.00 83.88 182 GLN A C 1
ATOM 1443 O O . GLN A 1 182 ? 0.777 12.038 12.067 1.00 83.88 182 GLN A O 1
ATOM 1448 N N . ALA A 1 183 ? 0.082 11.153 10.121 1.00 81.94 183 ALA A N 1
ATOM 1449 C CA . ALA A 1 183 ? -1.223 11.800 10.106 1.00 81.94 183 ALA A CA 1
ATOM 1450 C C . ALA A 1 183 ? -2.256 11.122 11.028 1.00 81.94 183 ALA A C 1
ATOM 1452 O O . ALA A 1 183 ? -3.395 11.576 11.092 1.00 81.94 183 ALA A O 1
ATOM 1453 N N . GLY A 1 184 ? -1.870 10.066 11.753 1.00 86.69 184 GLY A N 1
ATOM 1454 C CA . GLY A 1 184 ? -2.723 9.387 12.727 1.00 86.69 184 GLY A CA 1
ATOM 1455 C C . GLY A 1 184 ? -3.532 8.220 12.166 1.00 86.69 184 GLY A C 1
ATOM 1456 O O . GLY A 1 184 ? -4.368 7.685 12.888 1.00 86.69 184 GLY A O 1
ATOM 1457 N N . VAL A 1 185 ? -3.282 7.789 10.923 1.00 87.50 185 VAL A N 1
ATOM 1458 C CA . VAL A 1 185 ? -3.930 6.589 10.373 1.00 87.50 185 VAL A CA 1
ATOM 1459 C C . VAL A 1 185 ? -3.471 5.357 11.172 1.00 87.50 185 VAL A C 1
ATOM 1461 O O . VAL A 1 185 ? -2.260 5.127 11.279 1.00 87.50 185 VAL A O 1
ATOM 1464 N N . PRO A 1 186 ? -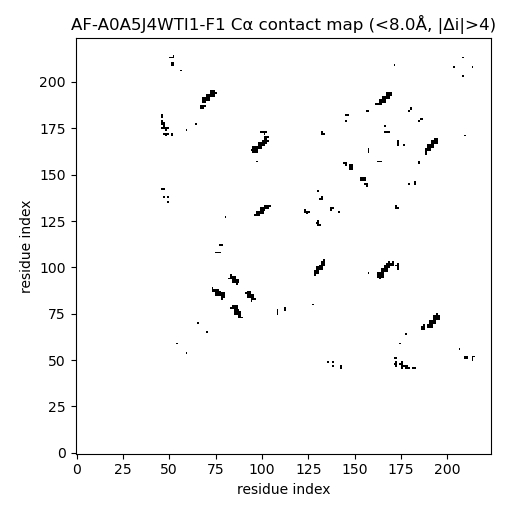4.394 4.553 11.736 1.00 89.75 186 PRO A N 1
ATOM 1465 C CA . PRO A 1 186 ? -4.038 3.373 12.517 1.00 89.75 186 PRO A CA 1
ATOM 1466 C C . PRO A 1 186 ? -3.257 2.361 11.681 1.00 89.75 186 PRO A C 1
ATOM 1468 O O . PRO A 1 186 ? -3.709 1.904 10.635 1.00 89.75 186 PRO A O 1
ATOM 1471 N N . HIS A 1 187 ? -2.081 1.979 12.167 1.00 90.44 187 HIS A N 1
ATOM 1472 C CA . HIS A 1 187 ? -1.161 1.119 11.430 1.00 90.44 187 HIS A CA 1
ATOM 1473 C C . HIS A 1 187 ? -1.708 -0.299 11.198 1.00 90.44 187 HIS A C 1
ATOM 1475 O O . HIS A 1 187 ? -1.424 -0.895 10.167 1.00 90.44 187 HIS A O 1
ATOM 1481 N N . GLN A 1 188 ? -2.556 -0.806 12.101 1.00 92.31 188 GLN A N 1
ATOM 1482 C CA . GLN A 1 188 ? -3.204 -2.117 11.966 1.00 92.31 188 GLN A CA 1
ATOM 1483 C C . GLN A 1 188 ? -4.233 -2.176 10.831 1.00 92.31 188 GLN A C 1
ATOM 1485 O O . GLN A 1 188 ? -4.652 -3.263 10.452 1.00 92.31 188 GLN A O 1
ATOM 1490 N N . ARG A 1 189 ? -4.655 -1.018 10.314 1.00 92.25 189 ARG A N 1
ATOM 1491 C CA . ARG A 1 189 ? -5.593 -0.913 9.190 1.00 92.25 189 ARG A CA 1
ATOM 1492 C C . ARG A 1 189 ? -4.884 -0.746 7.853 1.00 92.25 189 ARG A C 1
ATOM 1494 O O . ARG A 1 189 ? -5.542 -0.583 6.833 1.00 92.25 189 ARG A O 1
ATOM 1501 N N . LEU A 1 190 ? -3.552 -0.731 7.851 1.00 94.38 190 LEU A N 1
ATOM 1502 C CA . LEU A 1 190 ? -2.759 -0.571 6.645 1.00 94.38 190 LEU A CA 1
ATOM 1503 C C . LEU A 1 190 ? -2.171 -1.910 6.211 1.00 94.38 190 LEU A C 1
ATOM 1505 O O . LEU A 1 190 ? -1.538 -2.600 7.007 1.00 94.38 190 LEU A O 1
ATOM 1509 N N . LEU A 1 191 ? -2.316 -2.227 4.926 1.00 95.31 191 LEU A N 1
ATOM 1510 C CA . LEU A 1 191 ? -1.622 -3.331 4.268 1.00 95.31 191 LEU A CA 1
ATOM 1511 C C . LEU A 1 191 ? -0.690 -2.772 3.198 1.00 95.31 191 LEU A C 1
ATOM 1513 O O . LEU A 1 191 ? -1.096 -1.966 2.358 1.00 95.31 191 LEU A O 1
ATOM 1517 N N . PHE A 1 192 ? 0.565 -3.207 3.204 1.00 94.81 192 PHE A N 1
ATOM 1518 C CA . PHE A 1 192 ? 1.560 -2.808 2.217 1.00 94.81 192 PHE A CA 1
ATOM 1519 C C . PHE A 1 192 ? 1.861 -3.975 1.279 1.00 94.81 192 PHE A C 1
ATOM 1521 O O . PHE A 1 192 ? 2.614 -4.884 1.618 1.00 94.81 192 PHE A O 1
ATOM 1528 N N . ILE A 1 193 ? 1.280 -3.952 0.082 1.00 94.25 193 ILE A N 1
ATOM 1529 C CA . ILE A 1 193 ? 1.522 -4.971 -0.937 1.00 94.25 193 ILE A CA 1
ATOM 1530 C C . ILE A 1 193 ? 2.722 -4.555 -1.769 1.00 94.25 193 ILE A C 1
ATOM 1532 O O . ILE A 1 193 ? 2.673 -3.612 -2.572 1.00 94.25 193 ILE A O 1
ATOM 1536 N N . ARG A 1 194 ? 3.814 -5.293 -1.592 1.00 91.38 194 ARG A N 1
ATOM 1537 C CA . ARG A 1 194 ? 5.060 -5.022 -2.291 1.00 91.38 194 ARG A CA 1
ATOM 1538 C C . ARG A 1 194 ? 5.254 -6.028 -3.423 1.00 91.38 194 ARG A C 1
ATOM 1540 O O . ARG A 1 194 ? 5.442 -7.215 -3.143 1.00 91.38 194 ARG A O 1
ATOM 1547 N N . PRO A 1 195 ? 5.289 -5.585 -4.693 1.00 87.38 195 PRO A N 1
ATOM 1548 C CA . PRO A 1 195 ? 5.688 -6.465 -5.777 1.00 87.38 195 PRO A CA 1
ATOM 1549 C C . PRO A 1 195 ? 7.126 -6.919 -5.547 1.00 87.38 195 PRO A C 1
ATOM 1551 O O . PRO A 1 195 ? 8.011 -6.114 -5.232 1.00 87.38 195 PRO A O 1
ATOM 1554 N N . GLN A 1 196 ? 7.348 -8.226 -5.672 1.00 82.12 196 GLN A N 1
ATOM 1555 C CA . GLN A 1 196 ? 8.676 -8.800 -5.540 1.00 82.12 196 GLN A CA 1
ATOM 1556 C C . GLN A 1 196 ? 9.574 -8.211 -6.631 1.00 82.12 196 GLN A C 1
ATOM 1558 O O . GLN A 1 196 ? 9.173 -8.113 -7.792 1.00 82.12 196 GLN A O 1
ATOM 1563 N N . ALA A 1 197 ? 10.782 -7.789 -6.252 1.00 72.44 197 ALA A N 1
ATOM 1564 C CA . ALA A 1 197 ? 11.778 -7.405 -7.239 1.00 72.44 197 ALA A CA 1
ATOM 1565 C C . ALA A 1 197 ? 12.073 -8.638 -8.097 1.00 72.44 197 ALA A C 1
ATOM 1567 O O . ALA A 1 197 ? 12.448 -9.681 -7.558 1.00 72.44 197 ALA A O 1
ATOM 1568 N N . ASP A 1 198 ? 11.864 -8.522 -9.405 1.00 65.94 198 ASP A N 1
ATOM 1569 C CA . ASP A 1 198 ? 12.238 -9.574 -10.338 1.00 65.94 198 ASP A CA 1
ATOM 1570 C C . ASP A 1 198 ? 13.767 -9.775 -10.224 1.00 65.94 198 ASP A C 1
ATOM 1572 O O . ASP A 1 198 ? 14.523 -8.824 -10.455 1.00 65.94 198 ASP A O 1
ATOM 1576 N N . PRO A 1 199 ? 14.236 -10.962 -9.789 1.00 60.50 199 PRO A N 1
ATOM 1577 C CA . PRO A 1 199 ? 15.659 -11.221 -9.592 1.00 60.50 199 PRO A CA 1
ATOM 1578 C C . PRO A 1 199 ? 16.446 -11.153 -10.909 1.00 60.50 199 PRO A C 1
ATOM 1580 O O . PRO A 1 199 ? 17.640 -10.844 -10.880 1.00 60.50 199 PRO A O 1
ATOM 1583 N N . ASP A 1 200 ? 15.780 -11.381 -12.046 1.00 62.22 200 ASP A N 1
ATOM 1584 C CA . ASP A 1 200 ? 16.356 -11.340 -13.391 1.00 62.22 200 ASP A CA 1
ATOM 1585 C C . ASP A 1 200 ? 16.222 -9.957 -14.042 1.00 62.22 200 ASP A C 1
ATOM 1587 O O . ASP A 1 200 ? 16.975 -9.617 -14.965 1.00 62.22 200 ASP A O 1
ATOM 1591 N N . ALA A 1 201 ? 15.322 -9.107 -13.536 1.00 56.41 201 ALA A N 1
ATOM 1592 C CA . ALA A 1 201 ? 15.281 -7.693 -13.878 1.00 56.41 201 ALA A CA 1
ATOM 1593 C C . ALA A 1 201 ? 16.480 -6.992 -13.239 1.00 56.41 201 ALA A C 1
ATOM 1595 O O . ALA A 1 201 ? 16.344 -6.344 -12.204 1.00 56.41 201 ALA A O 1
ATOM 1596 N N . ASN A 1 202 ? 17.654 -7.152 -13.871 1.00 44.62 202 ASN A N 1
ATOM 1597 C CA . ASN A 1 202 ? 18.929 -6.476 -13.616 1.00 44.62 202 ASN A CA 1
ATOM 1598 C C . ASN A 1 202 ? 18.797 -5.460 -12.473 1.00 44.62 202 ASN A C 1
ATOM 1600 O O . ASN A 1 202 ? 18.321 -4.348 -12.705 1.00 44.62 202 ASN A O 1
ATOM 1604 N N . SER A 1 203 ? 19.182 -5.838 -11.252 1.00 46.59 203 SER A N 1
ATOM 1605 C CA . SER A 1 203 ? 19.048 -5.041 -10.013 1.00 46.59 203 SER A CA 1
ATOM 1606 C C . SER A 1 203 ? 19.525 -3.582 -10.145 1.00 46.59 203 SER A C 1
ATOM 1608 O O . SER A 1 203 ? 19.054 -2.679 -9.451 1.00 46.59 203 SER A O 1
ATOM 1610 N N . LEU A 1 204 ? 20.376 -3.324 -11.140 1.00 41.06 204 LEU A N 1
ATOM 1611 C CA . LEU A 1 204 ? 20.752 -2.016 -11.669 1.00 41.06 204 LEU A CA 1
ATOM 1612 C C . LEU A 1 204 ? 19.587 -1.093 -12.068 1.00 41.06 204 LEU A C 1
ATOM 1614 O O . LEU A 1 204 ? 19.765 0.123 -12.032 1.00 41.06 204 LEU A O 1
ATOM 1618 N N . TYR A 1 205 ? 18.420 -1.612 -12.444 1.00 45.50 205 TYR A N 1
ATOM 1619 C CA . TYR A 1 205 ? 17.252 -0.811 -12.813 1.00 45.50 205 TYR A CA 1
ATOM 1620 C C . TYR A 1 205 ? 16.425 -0.364 -11.609 1.00 45.50 205 TYR A C 1
ATOM 1622 O O . TYR A 1 205 ? 15.813 0.696 -11.695 1.00 45.50 205 TYR A O 1
ATOM 1630 N N . HIS A 1 206 ? 16.416 -1.102 -10.498 1.00 46.59 206 HIS A N 1
ATOM 1631 C CA . HIS A 1 206 ? 15.676 -0.704 -9.297 1.00 46.59 206 HIS A CA 1
ATOM 1632 C C . HIS A 1 206 ? 16.495 0.238 -8.406 1.00 46.59 206 HIS A C 1
ATOM 1634 O O . HIS A 1 206 ? 15.971 1.260 -7.966 1.00 46.59 206 HIS A O 1
ATOM 1640 N N . GLU A 1 207 ? 17.795 -0.025 -8.232 1.00 43.47 207 GLU A N 1
ATOM 1641 C CA . GLU A 1 207 ? 18.670 0.798 -7.384 1.00 43.47 207 GLU A CA 1
ATOM 1642 C C . GLU A 1 207 ? 19.180 2.068 -8.088 1.00 43.47 207 GLU A C 1
ATOM 1644 O O . GLU A 1 207 ? 19.080 3.156 -7.526 1.00 43.47 207 GLU A O 1
ATOM 1649 N N . ARG A 1 208 ? 1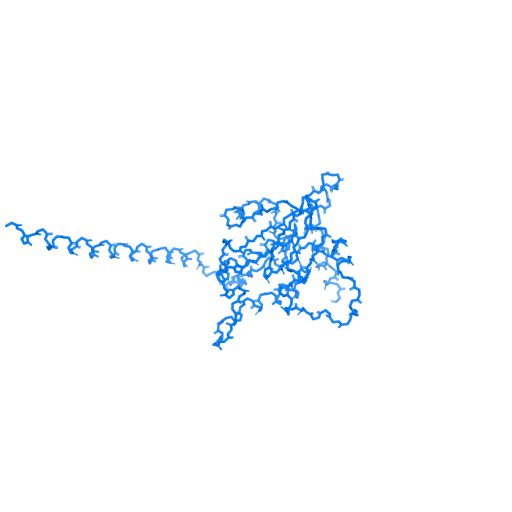9.646 2.006 -9.353 1.00 46.41 208 ARG A N 1
ATOM 1650 C CA . ARG A 1 208 ? 20.146 3.224 -10.037 1.00 46.41 208 ARG A CA 1
ATOM 1651 C C . ARG A 1 208 ? 19.041 4.182 -10.484 1.00 46.41 208 ARG A C 1
ATOM 1653 O O . ARG A 1 208 ? 19.350 5.332 -10.781 1.00 46.41 208 ARG A O 1
ATOM 1660 N N . ARG A 1 209 ? 17.770 3.765 -10.574 1.00 49.28 209 ARG A N 1
ATOM 1661 C CA . ARG A 1 209 ? 16.679 4.660 -11.024 1.00 49.28 209 ARG A CA 1
ATOM 1662 C C . ARG A 1 209 ? 16.102 5.539 -9.933 1.00 49.28 209 ARG A C 1
ATOM 1664 O O . ARG A 1 209 ? 15.655 6.633 -10.272 1.00 49.28 209 ARG A O 1
ATOM 1671 N N . ILE A 1 210 ? 16.143 5.093 -8.679 1.00 45.62 210 ILE A N 1
ATOM 1672 C CA . ILE A 1 210 ? 15.816 5.942 -7.531 1.00 45.62 210 ILE A CA 1
ATOM 1673 C C . ILE A 1 210 ? 16.699 7.200 -7.547 1.00 45.62 210 ILE A C 1
ATOM 1675 O O . ILE A 1 210 ? 16.184 8.302 -7.379 1.00 45.62 210 ILE A O 1
ATOM 1679 N N . ASP A 1 211 ? 17.984 7.052 -7.881 1.00 40.97 211 ASP A N 1
ATOM 1680 C CA . ASP A 1 211 ? 18.914 8.181 -7.968 1.00 40.97 211 ASP A CA 1
ATOM 1681 C C . ASP A 1 211 ? 18.907 8.879 -9.339 1.00 40.97 211 ASP A C 1
ATOM 1683 O O . ASP A 1 211 ? 18.926 10.108 -9.414 1.00 40.97 211 ASP A O 1
ATOM 1687 N N . ALA A 1 212 ? 18.875 8.142 -10.457 1.00 43.72 212 ALA A N 1
ATOM 1688 C CA . ALA A 1 212 ? 19.078 8.733 -11.786 1.00 43.72 212 ALA A CA 1
ATOM 1689 C C . ALA A 1 212 ? 17.824 9.380 -12.398 1.00 43.72 212 ALA A C 1
ATOM 1691 O O . ALA A 1 212 ? 17.952 10.363 -13.136 1.00 43.72 212 ALA A O 1
ATOM 1692 N N . PHE A 1 213 ? 16.624 8.852 -12.130 1.00 42.88 213 PHE A N 1
ATOM 1693 C CA . PHE A 1 213 ? 15.403 9.324 -12.794 1.00 42.88 213 PHE A CA 1
ATOM 1694 C C . PHE A 1 213 ? 14.933 10.672 -12.222 1.00 42.88 213 PHE A C 1
ATOM 1696 O O . PHE A 1 213 ? 14.592 11.573 -12.986 1.00 42.88 213 PHE A O 1
ATOM 1703 N N . GLU A 1 214 ? 15.015 10.867 -10.902 1.00 44.81 214 GLU A N 1
ATOM 1704 C CA . GLU A 1 214 ? 14.589 12.118 -10.257 1.00 44.81 214 GLU A CA 1
ATOM 1705 C C . GLU A 1 214 ? 15.697 13.198 -10.233 1.00 44.81 214 GLU A C 1
ATOM 1707 O O . GLU A 1 214 ? 15.405 14.380 -10.456 1.00 44.81 214 GLU A O 1
ATOM 1712 N N . CYS A 1 215 ? 16.989 12.841 -10.111 1.00 49.38 215 CYS A N 1
ATOM 1713 C CA . CYS A 1 215 ? 18.079 13.828 -10.253 1.00 49.38 215 CYS A CA 1
ATOM 1714 C C . CYS A 1 215 ? 18.250 14.329 -11.697 1.00 49.38 215 CYS A C 1
ATOM 1716 O O . CYS A 1 215 ? 18.637 15.485 -11.909 1.00 49.38 215 CYS A O 1
ATOM 1718 N N . GLY A 1 216 ? 17.977 13.486 -12.699 1.00 50.12 216 GLY A N 1
ATOM 1719 C CA . GLY A 1 216 ? 18.096 13.851 -14.114 1.00 50.12 216 GLY A CA 1
ATOM 1720 C C . GLY A 1 216 ? 17.105 14.939 -14.541 1.00 50.12 216 GLY A C 1
ATOM 1721 O O . GLY A 1 216 ? 17.473 15.849 -15.289 1.00 50.12 216 GLY A O 1
ATOM 1722 N N . ILE A 1 217 ? 15.875 14.902 -14.017 1.00 46.88 217 ILE A N 1
ATOM 1723 C CA . ILE A 1 217 ? 14.815 15.874 -14.336 1.00 46.88 217 ILE A CA 1
ATOM 1724 C C . ILE A 1 217 ? 15.143 17.260 -13.755 1.00 46.88 217 ILE A C 1
ATOM 1726 O O . ILE A 1 217 ? 15.032 18.262 -14.468 1.00 46.88 217 ILE A O 1
ATOM 1730 N N . LYS A 1 218 ? 15.669 17.335 -12.521 1.00 47.44 218 LYS A N 1
ATOM 1731 C CA . LYS A 1 218 ? 16.077 18.612 -11.896 1.00 47.44 218 LYS A CA 1
ATOM 1732 C C . LYS A 1 218 ? 17.198 19.333 -12.649 1.00 47.44 218 LYS A C 1
ATOM 1734 O O . LYS A 1 218 ? 17.239 20.562 -12.655 1.00 47.44 218 LYS A O 1
ATOM 1739 N N . ARG A 1 219 ? 18.093 18.614 -13.339 1.00 47.84 219 ARG A N 1
ATOM 1740 C CA . ARG A 1 219 ? 19.156 19.255 -14.141 1.00 47.84 219 ARG A CA 1
ATOM 1741 C C . ARG A 1 219 ? 18.638 19.900 -15.428 1.00 47.84 219 ARG A C 1
ATOM 1743 O O . ARG A 1 219 ? 19.276 20.828 -15.919 1.00 47.84 219 ARG A O 1
ATOM 1750 N N . LYS A 1 220 ? 17.491 19.465 -15.960 1.00 43.22 220 LYS A N 1
ATOM 1751 C CA . LYS A 1 220 ? 16.941 19.981 -17.226 1.00 43.22 220 LYS A CA 1
ATOM 1752 C C . LYS A 1 220 ? 16.097 21.251 -17.065 1.00 43.22 220 LYS A C 1
ATOM 1754 O O . LYS A 1 220 ? 15.972 22.002 -18.023 1.00 43.22 220 LYS A O 1
ATOM 1759 N N . GLN A 1 221 ? 15.576 21.524 -15.867 1.00 46.03 221 GLN A N 1
ATOM 1760 C CA . GLN A 1 221 ? 14.824 22.753 -15.563 1.00 46.03 221 GLN A CA 1
ATOM 1761 C C . GLN A 1 221 ? 15.705 23.925 -15.096 1.00 46.03 221 GLN A C 1
ATOM 1763 O O . GLN A 1 221 ? 15.207 25.028 -14.921 1.00 46.03 221 GLN A O 1
ATOM 1768 N N . ARG A 1 222 ? 17.019 23.715 -14.927 1.00 38.06 222 ARG A N 1
ATOM 1769 C CA . ARG A 1 222 ? 17.975 24.770 -14.539 1.00 38.06 222 ARG A CA 1
ATOM 1770 C C . ARG A 1 222 ? 18.603 25.516 -15.728 1.00 38.06 222 ARG A C 1
ATOM 1772 O O . ARG A 1 222 ? 19.453 26.370 -15.518 1.00 38.06 222 ARG A O 1
ATOM 1779 N N . TRP A 1 223 ? 1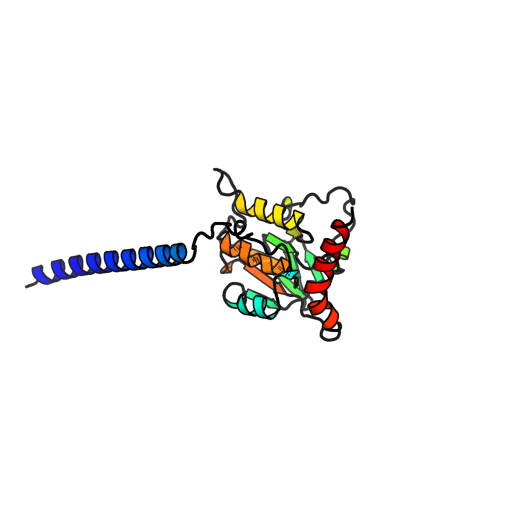8.203 25.177 -16.956 1.00 36.88 223 TRP A N 1
ATOM 1780 C CA . TRP A 1 223 ? 18.709 25.757 -18.210 1.00 36.88 223 TRP A CA 1
ATOM 1781 C C . TRP A 1 223 ? 17.574 26.259 -19.117 1.00 36.88 223 TRP A C 1
ATOM 1783 O O . TRP A 1 223 ? 17.569 25.996 -20.322 1.00 36.88 223 TRP A O 1
ATOM 1793 N N . ARG A 1 224 ? 16.595 26.954 -18.538 1.00 38.41 224 ARG A N 1
ATOM 1794 C CA . ARG A 1 224 ? 15.677 27.842 -19.259 1.00 38.41 224 ARG A CA 1
ATOM 1795 C C . ARG A 1 224 ? 15.434 29.094 -18.443 1.00 38.41 224 ARG A C 1
ATOM 1797 O O . ARG A 1 224 ? 15.344 28.950 -17.205 1.00 38.41 224 ARG A O 1
#

pLDDT: mean 70.04, std 18.84, range [32.91, 96.69]

Organism: NCBI:txid222440

Secondary structure (DSSP, 8-state):
-HHHHHHHHHHHHHHHHHHHHHHHHHHHHHHHHT----SSPPP---SS---GGG--HHHHHTT-GGGTSEEEE--EEEEETTTTEEEETTS-EEE-SEEEE-S-TT-HHHHHH---S-TT--S--GGGTEEE--SHHHHHHHHHHHTGGGSTTPPPSS-SSS--EEEE-SSTTGGGHHHHHHTT--GGGEEEEEPPPPSSS-THHHHHHHHHHHHHHHHHTT--

Nearest PDB structures (foldseek):
  4a36-assembly1_A  TM=3.369E-01  e=1.492E+00  Anas platyrhynchos

Mean predicted aligned error: 14.28 Å

Sequence (224 aa):
MKLFAVSFIAHFKRIRNILLYSIFIFIILLHSLFVIPTPFGPPEPALFIVNSCNYTAATLAGLELQRYIEEIPGVVLNIDRQKQELILADESQVPFDKLIIAAGLQDQILKRLSQPIAESDFHVDIADGAITMNDEADVIRLQRFIHKPTQPGGKEWLEDEDEIGVIYGATLRAYSVLGLLQAGVPHQRLLFIRPQADPDANSLYHERRIDAFECGIKRKQRWR

Solvent-accessible surface area (backbone atoms only — not comparable to full-atom values): 13048 Å² total; per-residue (Å²): 121,74,73,61,59,59,55,52,54,56,52,50,55,52,51,52,52,52,50,52,51,51,51,52,53,49,53,53,47,54,64,54,64,73,62,71,84,50,99,68,67,73,72,76,79,64,57,46,57,77,62,49,68,80,60,49,72,68,57,56,59,70,62,47,55,75,79,57,30,54,69,42,81,39,44,70,68,47,71,43,74,91,77,28,28,37,32,30,74,86,72,47,76,46,75,40,57,30,35,38,41,11,53,43,93,75,42,61,54,58,58,64,71,53,58,83,70,64,93,83,60,88,61,77,53,60,87,72,32,43,45,67,38,70,53,64,67,35,47,53,50,52,49,54,54,59,64,38,46,83,46,98,86,34,59,56,85,64,79,56,96,81,47,32,36,33,35,37,26,72,36,66,51,38,59,22,53,56,25,43,48,74,71,64,48,62,42,91,36,34,37,36,32,27,44,68,80,57,85,81,57,54,63,65,61,67,62,50,39,46,47,48,59,58,52,54,56,62,64,63,69,74,76,116